Protein AF-U6M3H8-F1 (afdb_monomer_lite)

pLDDT: mean 72.61, std 15.13, range [35.38, 94.94]

Sequence (201 aa):
MARLPIRVLSVLNGPISIKNISEQAGVYVHLNKRMHAIKEQLFGYAKGKTGEISWLKPLKGKELLNYYWPSKYDLPDFQMEQYLQMQALRYAPKKTHPSLTSLAGLIHLLIKKKKIIQTLMQQLDKPLIHENPTLQDLLALYRSLFSDDPLKKIYPEEKSWRWTDNMKPETLLSLLELSAKRRGKVDEEFNSILQQANNCS

Radius of gyration: 35.29 Å; chains: 1; bounding box: 63×65×92 Å

Organism: Eimeria maxima (NCBI:txid5804)

Secondary structure (DSSP, 8-state):
-PPPP-------SS---HHHHHHHTTHHHHHHHHHHHHHHHHHS--TT-TTHHHHSS---HHHHHHHHS--TT------HHHHHHHHHHHHS-PPPPHHHHHHHHHHHHHHHTHHHHHHHHHHS-HHHHHH-HHHHHHHHHHHHH-TT-GGGGGS-------TTTTS-HHHHHHHHHHHHT-SS---HHHHHHHHHHHTT-

Foldseek 3Di:
DDDDDDDDDDDDDDDDDPVNVCVVVCVVVVVVVVVVVVCCVVPNDDPDDPCVVVVPDPPCPVVVCCVVPPDPPDDPPPPVVVVVVVVCVVVPDDDDDVVVVVVVVVLVVCVVCVVVLVVVVVPDDPVVCVVDVVSVVVVVSNCVVCVPDCVVVPDDDPPPPPLCVQDDPVLVVVLVVVVVPDPDDDDPVNVVSVVVSVVVD

Structure (mmCIF, N/CA/C/O backbone):
data_AF-U6M3H8-F1
#
_entry.id   AF-U6M3H8-F1
#
loop_
_atom_site.group_PDB
_atom_site.id
_atom_site.type_symbol
_atom_site.label_atom_id
_atom_site.label_alt_id
_atom_site.label_comp_id
_atom_site.label_asym_id
_atom_site.label_entity_id
_atom_site.label_seq_id
_atom_site.pdbx_PDB_ins_code
_atom_site.Cartn_x
_atom_site.Cartn_y
_atom_site.Cartn_z
_atom_site.occupancy
_atom_site.B_iso_or_equiv
_atom_site.auth_seq_id
_atom_site.auth_comp_id
_atom_site.auth_asym_id
_atom_site.auth_atom_id
_atom_site.pdbx_PDB_model_num
ATOM 1 N N . MET A 1 1 ? 5.825 -31.847 -43.234 1.00 38.09 1 MET A N 1
ATOM 2 C CA . MET A 1 1 ? 6.916 -31.045 -43.833 1.00 38.09 1 MET A CA 1
ATOM 3 C C . MET A 1 1 ? 6.292 -29.913 -44.635 1.00 38.09 1 MET A C 1
ATOM 5 O O . MET A 1 1 ? 5.724 -30.171 -45.687 1.00 38.09 1 MET A O 1
ATOM 9 N N . ALA A 1 2 ? 6.291 -28.692 -44.098 1.00 35.38 2 ALA A N 1
ATOM 10 C CA . ALA A 1 2 ? 5.680 -27.537 -44.754 1.00 35.38 2 ALA A CA 1
ATOM 11 C C . ALA A 1 2 ? 6.633 -26.978 -45.824 1.00 35.38 2 ALA A C 1
ATOM 13 O O . ALA A 1 2 ? 7.773 -26.635 -45.517 1.00 35.38 2 ALA A O 1
ATOM 14 N N . ARG A 1 3 ? 6.180 -26.928 -47.081 1.00 38.22 3 ARG A N 1
ATOM 15 C CA . ARG A 1 3 ? 6.915 -26.310 -48.193 1.00 38.22 3 ARG A CA 1
ATOM 16 C C . ARG A 1 3 ? 6.776 -24.790 -48.082 1.00 38.22 3 ARG A C 1
ATOM 18 O O . ARG A 1 3 ? 5.660 -24.278 -48.108 1.00 38.22 3 ARG A O 1
ATOM 25 N N . LEU A 1 4 ? 7.896 -24.085 -47.934 1.00 39.00 4 LEU A N 1
ATOM 26 C CA . LEU A 1 4 ? 7.935 -22.621 -47.976 1.00 39.00 4 LEU A CA 1
ATOM 27 C C . LEU A 1 4 ? 7.629 -22.135 -49.406 1.00 39.00 4 LEU A C 1
ATOM 29 O O . LEU A 1 4 ? 8.143 -22.728 -50.358 1.00 39.00 4 LEU A O 1
ATOM 33 N N . PRO A 1 5 ? 6.821 -21.076 -49.588 1.00 43.88 5 PRO A N 1
ATOM 34 C CA . PRO A 1 5 ? 6.535 -20.547 -50.912 1.00 43.88 5 PRO A CA 1
ATOM 35 C C . PRO A 1 5 ? 7.753 -19.797 -51.463 1.00 43.88 5 PRO A C 1
ATOM 37 O O . PRO A 1 5 ? 8.307 -18.905 -50.817 1.00 43.88 5 PRO A O 1
ATOM 40 N N . ILE A 1 6 ? 8.152 -20.159 -52.681 1.00 42.94 6 ILE A N 1
ATOM 41 C CA . ILE A 1 6 ? 9.180 -19.474 -53.467 1.00 42.94 6 ILE A CA 1
ATOM 42 C C . ILE A 1 6 ? 8.619 -18.096 -53.845 1.00 42.94 6 ILE A C 1
ATOM 44 O O . ILE A 1 6 ? 7.675 -18.003 -54.628 1.00 42.94 6 ILE A O 1
ATOM 48 N N . ARG A 1 7 ? 9.163 -17.019 -53.263 1.00 41.59 7 ARG A N 1
ATOM 49 C CA . ARG A 1 7 ? 8.836 -15.648 -53.683 1.00 41.59 7 ARG A CA 1
ATOM 50 C C . ARG A 1 7 ? 9.527 -15.354 -55.013 1.00 41.59 7 ARG A C 1
ATOM 52 O O . ARG A 1 7 ? 10.746 -15.459 -55.119 1.00 41.59 7 ARG A O 1
ATOM 59 N N . VAL A 1 8 ? 8.725 -14.993 -56.010 1.00 44.31 8 VAL A N 1
ATOM 60 C CA . VAL A 1 8 ? 9.169 -14.604 -57.352 1.00 44.31 8 VAL A CA 1
ATOM 61 C C . VAL A 1 8 ? 9.949 -13.287 -57.275 1.00 44.31 8 VAL A C 1
ATOM 63 O O . VAL A 1 8 ? 9.509 -12.328 -56.642 1.00 44.31 8 VAL A O 1
ATOM 66 N N . LEU A 1 9 ? 11.123 -13.274 -57.907 1.00 43.19 9 LEU A N 1
ATOM 67 C CA . LEU A 1 9 ? 12.061 -12.155 -57.968 1.00 43.19 9 LEU A CA 1
ATOM 68 C C . LEU A 1 9 ? 11.498 -11.042 -58.867 1.00 43.19 9 LEU A C 1
ATOM 70 O O . LEU A 1 9 ? 11.599 -11.120 -60.089 1.00 43.19 9 LEU A O 1
ATOM 74 N N . SER A 1 10 ? 10.908 -9.998 -58.281 1.00 42.44 10 SER A N 1
ATOM 75 C CA . SER A 1 10 ? 10.587 -8.776 -59.024 1.00 42.44 10 SER A CA 1
ATOM 76 C C . SER A 1 10 ? 11.849 -7.928 -59.190 1.00 42.44 10 SER A C 1
ATOM 78 O O . SER A 1 10 ? 12.383 -7.380 -58.223 1.00 42.44 10 SER A O 1
ATOM 80 N N . VAL A 1 11 ? 12.317 -7.858 -60.433 1.00 46.75 11 VAL A N 1
ATOM 81 C CA . VAL A 1 11 ? 13.463 -7.082 -60.907 1.00 46.75 11 VAL A CA 1
ATOM 82 C C . VAL A 1 11 ? 13.084 -5.602 -60.967 1.00 46.75 11 VAL A C 1
ATOM 84 O O . VAL A 1 11 ? 12.238 -5.211 -61.765 1.00 46.75 11 VAL A O 1
ATOM 87 N N . LEU A 1 12 ? 13.732 -4.775 -60.149 1.00 42.34 12 LEU A N 1
ATOM 88 C CA . LEU A 1 12 ? 13.755 -3.321 -60.309 1.00 42.34 12 LEU A CA 1
ATOM 89 C C . LEU A 1 12 ? 15.220 -2.886 -60.470 1.00 42.34 12 LEU A C 1
ATOM 91 O O . LEU A 1 12 ? 15.951 -2.726 -59.500 1.00 42.34 12 LEU A O 1
ATOM 95 N N . ASN A 1 13 ? 15.615 -2.775 -61.741 1.00 47.72 13 ASN A N 1
ATOM 96 C CA . ASN A 1 13 ? 16.695 -1.966 -62.317 1.00 47.72 13 ASN A CA 1
ATOM 97 C C . ASN A 1 13 ? 18.086 -1.993 -61.645 1.00 47.72 13 ASN A C 1
ATOM 99 O O . ASN A 1 13 ? 18.442 -1.108 -60.873 1.00 47.72 13 ASN A O 1
ATOM 103 N N . GLY A 1 14 ? 18.923 -2.947 -62.070 1.00 57.78 14 GLY A N 1
ATOM 104 C CA . GLY A 1 14 ? 20.385 -2.915 -61.917 1.00 57.78 14 GLY A CA 1
ATOM 105 C C . GLY A 1 14 ? 21.025 -4.310 -62.022 1.00 57.78 14 GLY A C 1
ATOM 106 O O . GLY A 1 14 ? 20.352 -5.297 -61.717 1.00 57.78 14 GLY A O 1
ATOM 107 N N . PRO A 1 15 ? 22.298 -4.441 -62.455 1.00 56.03 15 PRO A N 1
ATOM 108 C CA . PRO A 1 15 ? 22.982 -5.731 -62.455 1.00 56.03 15 PRO A CA 1
ATOM 109 C C . PRO A 1 15 ? 23.088 -6.267 -61.024 1.00 56.03 15 PRO A C 1
ATOM 111 O O . PRO A 1 15 ? 23.458 -5.551 -60.091 1.00 56.03 15 PRO A O 1
ATOM 114 N N . ILE A 1 16 ? 22.744 -7.541 -60.854 1.00 55.84 16 ILE A N 1
ATOM 115 C CA . ILE A 1 16 ? 22.709 -8.210 -59.556 1.00 55.84 16 ILE A CA 1
ATOM 116 C C . ILE A 1 16 ? 24.147 -8.327 -59.032 1.00 55.84 16 ILE A C 1
ATOM 118 O O . ILE A 1 16 ? 24.924 -9.172 -59.469 1.00 55.84 16 ILE A O 1
ATOM 122 N N . SER A 1 17 ? 24.511 -7.460 -58.089 1.00 60.09 17 SER A N 1
ATOM 123 C CA . SER A 1 17 ? 25.764 -7.576 -57.346 1.00 60.09 17 SER A CA 1
ATOM 124 C C . SER A 1 17 ? 25.707 -8.804 -56.437 1.00 60.09 17 SER A C 1
ATOM 126 O O . SER A 1 17 ? 24.710 -9.015 -55.743 1.00 60.09 17 SER A O 1
ATOM 128 N N . ILE A 1 18 ? 26.792 -9.585 -56.383 1.00 59.28 18 ILE A N 1
ATOM 129 C CA . ILE A 1 18 ? 26.940 -10.755 -55.492 1.00 59.28 18 ILE A CA 1
ATOM 130 C C . ILE A 1 18 ? 26.610 -10.385 -54.032 1.00 59.28 18 ILE A C 1
ATOM 132 O O . ILE A 1 18 ? 26.034 -11.192 -53.302 1.00 59.28 18 ILE A O 1
ATOM 136 N N . LYS A 1 19 ? 26.876 -9.130 -53.639 1.00 57.81 19 LYS A N 1
ATOM 137 C CA . LYS A 1 19 ? 26.527 -8.578 -52.322 1.00 57.81 19 LYS A CA 1
ATOM 138 C C . LYS A 1 19 ? 25.018 -8.644 -52.042 1.00 57.81 19 LYS A C 1
ATOM 140 O O . LYS A 1 19 ? 24.623 -9.121 -50.984 1.00 57.81 19 LYS A O 1
ATOM 145 N N . ASN A 1 20 ? 24.173 -8.310 -53.016 1.00 60.69 20 ASN A N 1
ATOM 146 C CA . ASN A 1 20 ? 22.717 -8.244 -52.839 1.00 60.69 20 ASN A CA 1
ATOM 147 C C . ASN A 1 20 ? 22.086 -9.643 -52.693 1.00 60.69 20 ASN A C 1
ATOM 149 O O . ASN A 1 20 ? 21.183 -9.836 -51.881 1.00 60.69 20 ASN A O 1
ATOM 153 N N . ILE A 1 21 ? 22.602 -10.641 -53.424 1.00 58.91 21 ILE A N 1
ATOM 154 C CA . ILE A 1 21 ? 22.178 -12.053 -53.300 1.00 58.91 21 ILE A CA 1
ATOM 155 C C . ILE A 1 21 ? 22.522 -12.582 -51.903 1.00 58.91 21 ILE A C 1
ATOM 157 O O . ILE A 1 21 ? 21.749 -13.287 -51.257 1.00 58.91 21 ILE A O 1
ATOM 161 N N . SER A 1 22 ? 23.706 -12.221 -51.422 1.00 54.53 22 SER A N 1
ATOM 162 C CA . SER A 1 22 ? 24.249 -12.712 -50.163 1.00 54.53 22 SER A CA 1
ATOM 163 C C . SER A 1 22 ? 23.672 -12.022 -48.915 1.00 54.53 22 SER A C 1
ATOM 165 O O . SER A 1 22 ? 23.626 -12.631 -47.842 1.00 54.53 22 SER A O 1
ATOM 167 N N . GLU A 1 23 ? 23.175 -10.790 -49.059 1.00 56.06 23 GLU A N 1
ATOM 168 C CA . GLU A 1 23 ? 22.351 -10.095 -48.064 1.00 56.06 23 GLU A CA 1
ATOM 169 C C . GLU A 1 23 ? 20.959 -10.730 -47.960 1.00 56.06 23 GLU A C 1
ATOM 171 O O . GLU A 1 23 ? 20.499 -11.007 -46.852 1.00 56.06 23 GLU A O 1
ATOM 176 N N . GLN A 1 24 ? 20.332 -11.065 -49.095 1.00 58.59 24 GLN A N 1
ATOM 177 C CA . GLN A 1 24 ? 19.056 -11.793 -49.133 1.00 58.59 24 GLN A CA 1
ATOM 178 C C . GLN A 1 24 ? 19.164 -13.220 -48.564 1.00 58.59 24 GLN A C 1
ATOM 180 O O . GLN A 1 24 ? 18.214 -13.711 -47.959 1.00 58.59 24 GLN A O 1
ATOM 185 N N . ALA A 1 25 ? 20.328 -13.867 -48.693 1.00 60.97 25 ALA A N 1
ATOM 186 C CA . ALA A 1 25 ? 20.609 -15.187 -48.122 1.00 60.97 25 ALA A CA 1
ATOM 187 C C . ALA A 1 25 ? 20.963 -15.164 -46.616 1.00 60.97 25 ALA A C 1
ATOM 189 O O . ALA A 1 25 ? 21.223 -16.216 -46.032 1.00 60.97 25 ALA A O 1
ATOM 190 N N . GLY A 1 26 ? 21.036 -13.989 -45.975 1.00 53.31 26 GLY A N 1
ATOM 191 C CA . GLY A 1 26 ? 21.360 -13.840 -44.547 1.00 53.31 26 GLY A CA 1
ATOM 192 C C . GLY A 1 26 ? 22.809 -14.180 -44.158 1.00 53.31 26 GLY A C 1
ATOM 193 O O . GLY A 1 26 ? 23.209 -13.960 -43.013 1.00 53.31 26 GLY A O 1
ATOM 194 N N . VAL A 1 27 ? 23.633 -14.661 -45.095 1.00 58.12 27 VAL A N 1
ATOM 195 C CA . VAL A 1 27 ? 25.017 -15.112 -44.859 1.00 58.12 27 VAL A CA 1
ATOM 196 C C . VAL A 1 27 ? 25.903 -13.964 -44.356 1.00 58.12 27 VAL A C 1
ATOM 198 O O . VAL A 1 27 ? 26.653 -14.138 -43.392 1.00 58.12 27 VAL A O 1
ATOM 201 N N . TYR A 1 28 ? 25.761 -12.760 -44.920 1.00 55.19 28 TYR A N 1
ATOM 202 C CA . TYR A 1 28 ? 26.528 -11.581 -44.491 1.00 55.19 28 TYR A CA 1
ATOM 203 C C . TYR A 1 28 ? 26.131 -11.063 -43.106 1.00 55.19 28 TYR A C 1
ATOM 205 O O . TYR A 1 28 ? 26.984 -10.581 -42.362 1.00 55.19 28 TYR A O 1
ATOM 213 N N . VAL A 1 29 ? 24.869 -11.224 -42.701 1.00 60.59 29 VAL A N 1
ATOM 214 C CA . VAL A 1 29 ? 24.410 -10.838 -41.357 1.00 60.59 29 VAL A CA 1
ATOM 215 C C . VAL A 1 29 ? 25.091 -11.705 -40.295 1.00 60.59 29 VAL A C 1
ATOM 217 O O . VAL A 1 29 ? 25.492 -11.204 -39.244 1.00 60.59 29 VAL A O 1
ATOM 220 N N . HIS A 1 30 ? 25.285 -12.997 -40.573 1.00 65.25 30 HIS A N 1
ATOM 221 C CA . HIS A 1 30 ? 26.001 -13.908 -39.678 1.00 65.25 30 HIS A CA 1
ATOM 222 C C . HIS A 1 30 ? 27.512 -13.651 -39.648 1.00 65.25 30 HIS A C 1
ATOM 224 O O . HIS A 1 30 ? 28.113 -13.723 -38.574 1.00 65.25 30 HIS A O 1
ATOM 230 N N . LEU A 1 31 ? 28.118 -13.305 -40.789 1.00 73.06 31 LEU A N 1
ATOM 231 C CA . LEU A 1 31 ? 29.533 -12.926 -40.862 1.00 73.06 31 LEU A CA 1
ATOM 232 C C . LEU A 1 31 ? 29.810 -11.618 -40.117 1.00 73.06 31 LEU A C 1
ATOM 234 O O . LEU A 1 31 ? 30.733 -11.574 -39.309 1.00 73.06 31 LEU A O 1
ATOM 238 N N . ASN A 1 32 ? 28.970 -10.596 -40.291 1.00 74.25 32 ASN A N 1
ATOM 239 C CA . ASN A 1 32 ? 29.099 -9.329 -39.571 1.00 74.25 32 ASN A CA 1
ATOM 240 C C . ASN A 1 32 ? 28.926 -9.520 -38.060 1.00 74.25 32 ASN A C 1
ATOM 242 O O . ASN A 1 32 ? 29.721 -8.997 -37.284 1.00 74.25 32 ASN A O 1
ATOM 246 N N . LYS A 1 33 ? 27.951 -10.331 -37.625 1.00 80.19 33 LYS A N 1
ATOM 247 C CA . LYS A 1 33 ? 27.772 -10.681 -36.204 1.00 80.19 33 LYS A CA 1
ATOM 248 C C . LYS A 1 33 ? 28.989 -11.405 -35.627 1.00 80.19 33 LYS A C 1
ATOM 250 O O . LYS A 1 33 ? 29.427 -11.068 -34.531 1.00 80.19 33 L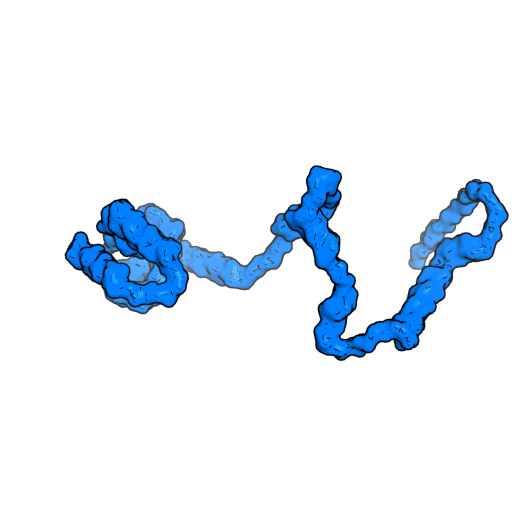YS A O 1
ATOM 255 N N . ARG A 1 34 ? 29.561 -12.370 -36.358 1.00 78.19 34 ARG A N 1
ATOM 256 C CA . ARG A 1 34 ? 30.790 -13.073 -35.946 1.00 78.19 34 ARG A CA 1
ATOM 257 C C . ARG A 1 34 ? 31.992 -12.139 -35.900 1.00 78.19 34 ARG A C 1
ATOM 259 O O . ARG A 1 34 ? 32.736 -12.174 -34.929 1.00 78.19 34 ARG A O 1
ATOM 266 N N . MET A 1 35 ? 32.154 -11.283 -36.905 1.00 83.00 35 MET A N 1
ATOM 267 C CA . MET A 1 35 ? 33.214 -10.280 -36.936 1.00 83.00 35 MET A CA 1
ATOM 268 C C . MET A 1 35 ? 33.099 -9.336 -35.736 1.00 83.00 35 MET A C 1
ATOM 270 O O . MET A 1 35 ? 34.100 -9.101 -35.073 1.00 83.00 35 MET A O 1
ATOM 274 N N . HIS A 1 36 ? 31.896 -8.854 -35.411 1.00 80.50 36 HIS A N 1
ATOM 275 C CA . HIS A 1 36 ? 31.651 -8.036 -34.220 1.00 80.50 36 HIS A CA 1
ATOM 276 C C . HIS A 1 36 ? 31.968 -8.780 -32.923 1.00 80.50 36 HIS A C 1
ATOM 278 O O . HIS A 1 36 ? 32.665 -8.228 -32.080 1.00 80.50 36 HIS A O 1
ATOM 284 N N . ALA A 1 37 ? 31.544 -10.038 -32.788 1.00 80.75 37 ALA A N 1
ATOM 285 C CA . ALA A 1 37 ? 31.856 -10.852 -31.615 1.00 80.75 37 ALA A CA 1
ATOM 286 C C . ALA A 1 37 ? 33.371 -11.059 -31.435 1.00 80.75 37 ALA A C 1
ATOM 288 O O . ALA A 1 37 ? 33.875 -10.929 -30.325 1.00 80.75 37 ALA A O 1
ATOM 289 N N . ILE A 1 38 ? 34.109 -11.313 -32.520 1.00 83.06 38 ILE A N 1
ATOM 290 C CA . ILE A 1 38 ? 35.576 -11.435 -32.496 1.00 83.06 38 ILE A CA 1
ATOM 291 C C . ILE A 1 38 ? 36.224 -10.087 -32.158 1.00 83.06 38 ILE A C 1
ATOM 293 O O . ILE A 1 38 ? 37.153 -10.031 -31.357 1.00 83.06 38 ILE A O 1
ATOM 297 N N . LYS A 1 39 ? 35.716 -8.982 -32.714 1.00 82.00 39 LYS A N 1
ATOM 298 C CA . LYS A 1 39 ? 36.191 -7.628 -32.392 1.00 82.00 39 LYS A CA 1
ATOM 299 C C . LYS A 1 39 ? 35.979 -7.297 -30.916 1.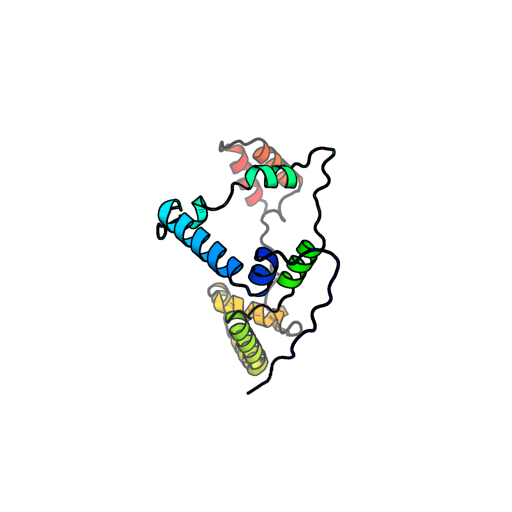00 82.00 39 LYS A C 1
ATOM 301 O O . LYS A 1 39 ? 36.865 -6.724 -30.299 1.00 82.00 39 LYS A O 1
ATOM 306 N N . GLU A 1 40 ? 34.844 -7.691 -30.345 1.00 81.25 40 GLU A N 1
ATOM 307 C CA . GLU A 1 40 ? 34.573 -7.572 -28.910 1.00 81.25 40 GLU A CA 1
ATOM 308 C C . GLU A 1 40 ? 35.439 -8.509 -28.061 1.00 81.25 40 GLU A C 1
ATOM 310 O O . GLU A 1 40 ? 35.760 -8.173 -26.930 1.00 81.25 40 GLU A O 1
ATOM 315 N N . GLN A 1 41 ? 35.826 -9.679 -28.564 1.00 81.06 41 GLN A N 1
ATOM 316 C CA . GLN A 1 41 ? 36.744 -10.569 -27.848 1.00 81.06 41 GLN A CA 1
ATOM 317 C C . GLN A 1 41 ? 38.180 -10.035 -27.843 1.00 81.06 41 GLN A C 1
ATOM 319 O O . GLN A 1 41 ? 38.870 -10.170 -26.839 1.00 81.06 41 GLN A O 1
ATOM 324 N N . LEU A 1 42 ? 38.622 -9.426 -28.947 1.00 84.44 42 LEU A N 1
ATOM 325 C CA . LEU A 1 42 ? 39.978 -8.888 -29.097 1.00 84.44 42 LEU A CA 1
ATOM 326 C C . LEU A 1 42 ? 40.145 -7.498 -28.470 1.00 84.44 42 LEU A C 1
ATOM 328 O O . LEU A 1 42 ? 41.176 -7.221 -27.867 1.00 84.44 42 LEU A O 1
ATOM 332 N N . PHE A 1 43 ? 39.149 -6.624 -28.632 1.00 83.94 43 PHE A N 1
ATOM 333 C CA . PHE A 1 43 ? 39.222 -5.203 -28.268 1.00 83.94 43 PHE A CA 1
ATOM 334 C C . PHE A 1 43 ? 38.092 -4.744 -27.339 1.00 83.94 43 PHE A C 1
ATOM 336 O O . PHE A 1 43 ? 38.005 -3.559 -27.018 1.00 83.94 43 PHE A O 1
ATOM 343 N N . GLY A 1 44 ? 37.181 -5.638 -26.953 1.00 75.31 44 GLY A N 1
ATOM 344 C CA . GLY A 1 44 ? 36.091 -5.293 -26.051 1.00 75.31 44 GLY A CA 1
ATOM 345 C C . GLY A 1 44 ? 36.552 -5.153 -24.606 1.00 75.31 44 GLY A C 1
ATOM 346 O O . GLY A 1 44 ? 37.680 -5.450 -24.222 1.00 75.31 44 GLY A O 1
ATOM 347 N N . TYR A 1 45 ? 35.632 -4.670 -23.788 1.00 75.44 45 TYR A N 1
ATOM 348 C CA . TYR A 1 45 ? 35.819 -4.516 -22.355 1.00 75.44 45 TYR A CA 1
ATOM 349 C C . TYR A 1 45 ? 35.933 -5.879 -21.654 1.00 75.44 45 TYR A C 1
ATOM 351 O O . TYR A 1 45 ? 35.402 -6.890 -22.115 1.00 75.44 45 TYR A O 1
ATOM 359 N N . ALA A 1 46 ? 36.624 -5.906 -20.512 1.00 73.88 46 ALA A N 1
ATOM 360 C CA . ALA A 1 46 ? 36.770 -7.120 -19.715 1.00 73.88 46 ALA A CA 1
ATOM 361 C C . ALA A 1 46 ? 35.407 -7.566 -19.158 1.00 73.88 46 ALA A C 1
ATOM 363 O O . ALA A 1 46 ? 34.855 -6.879 -18.299 1.00 73.88 46 ALA A O 1
ATOM 364 N N . LYS A 1 47 ? 34.911 -8.715 -19.638 1.00 73.06 47 LYS A N 1
ATOM 365 C CA . LYS A 1 47 ? 33.618 -9.304 -19.258 1.00 73.06 47 LYS A CA 1
ATOM 366 C C . LYS A 1 47 ? 33.706 -10.068 -17.931 1.00 73.06 47 LYS A C 1
ATOM 368 O O . LYS A 1 47 ? 34.666 -10.801 -17.701 1.00 73.06 47 LYS A O 1
ATOM 373 N N . GLY A 1 48 ? 32.686 -9.942 -17.083 1.00 75.81 48 GLY A N 1
ATOM 374 C CA . GLY A 1 48 ? 32.521 -10.698 -15.835 1.00 75.81 48 GLY A CA 1
ATOM 375 C C . GLY A 1 48 ? 33.007 -9.991 -14.567 1.00 75.81 48 GLY A C 1
ATOM 376 O O . GLY A 1 48 ? 33.156 -10.643 -13.534 1.00 75.81 48 GLY A O 1
ATOM 377 N N . LYS A 1 49 ? 33.260 -8.677 -14.611 1.00 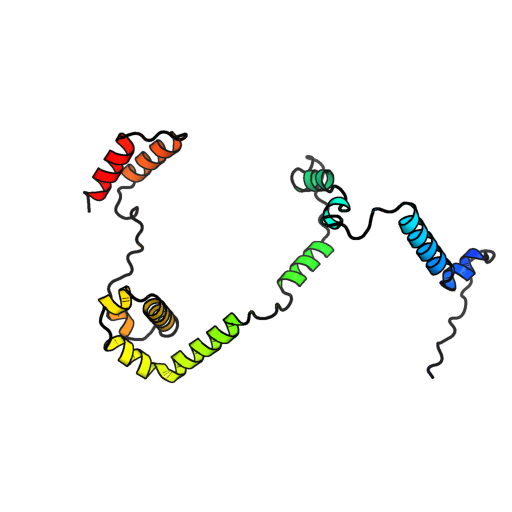76.12 49 LYS A N 1
ATOM 378 C CA . LYS A 1 49 ? 33.664 -7.906 -13.423 1.00 76.12 49 LYS A CA 1
ATOM 379 C C . LYS A 1 49 ? 32.451 -7.269 -12.743 1.00 76.12 49 LYS A C 1
ATOM 381 O O . LYS A 1 49 ? 31.491 -6.847 -13.386 1.00 76.12 49 LYS A O 1
ATOM 386 N N . THR A 1 50 ? 32.484 -7.170 -11.416 1.00 69.75 50 THR A N 1
ATOM 387 C CA . THR A 1 50 ? 31.413 -6.510 -10.660 1.00 69.75 50 THR A CA 1
ATOM 388 C C . THR A 1 50 ? 31.331 -5.027 -11.036 1.00 69.75 50 THR A C 1
ATOM 390 O O . THR A 1 50 ? 32.335 -4.324 -11.113 1.00 69.75 50 THR A O 1
ATOM 393 N N . GLY A 1 51 ? 30.119 -4.543 -11.320 1.00 71.12 51 GLY A N 1
ATOM 394 C CA . GLY A 1 51 ? 29.873 -3.144 -11.690 1.00 71.12 51 GLY A CA 1
ATOM 395 C C . GLY A 1 51 ? 30.131 -2.788 -13.158 1.00 71.12 51 GLY A C 1
ATOM 396 O O . GLY A 1 51 ? 29.801 -1.677 -13.559 1.00 71.12 51 GLY A O 1
ATOM 397 N N . GLU A 1 52 ? 30.637 -3.709 -13.979 1.00 76.19 52 GLU A N 1
ATOM 398 C CA . GLU A 1 52 ? 30.927 -3.515 -15.410 1.00 76.19 52 GLU A CA 1
ATOM 399 C C . GLU A 1 52 ? 29.749 -2.904 -16.190 1.00 76.19 52 GLU A C 1
ATOM 401 O O . GLU A 1 52 ? 29.919 -1.945 -16.936 1.00 76.19 52 GLU A O 1
ATOM 406 N N . ILE A 1 53 ? 28.526 -3.370 -15.920 1.00 72.69 53 ILE A N 1
ATOM 407 C CA . ILE A 1 53 ? 27.289 -2.855 -16.532 1.00 72.69 53 ILE A CA 1
ATOM 408 C C . ILE A 1 53 ? 27.117 -1.346 -16.291 1.00 72.69 53 ILE A C 1
ATOM 410 O O . ILE A 1 53 ? 26.565 -0.648 -17.136 1.00 72.69 53 ILE A O 1
ATOM 414 N N . SER A 1 54 ? 27.576 -0.822 -15.153 1.00 75.50 54 SER A N 1
ATOM 415 C CA . SER A 1 54 ? 27.505 0.610 -14.846 1.00 75.50 54 SER A CA 1
ATOM 416 C C . SER A 1 54 ? 28.570 1.418 -15.585 1.00 75.50 54 SER A C 1
ATOM 418 O O . SER A 1 54 ? 28.286 2.546 -15.974 1.00 75.50 54 SER A O 1
ATOM 420 N N . TRP A 1 55 ? 29.748 0.839 -15.830 1.00 72.81 55 TRP A N 1
ATOM 421 C CA . TRP A 1 55 ? 30.840 1.471 -16.584 1.00 72.81 55 TRP A CA 1
ATOM 422 C C . TRP A 1 55 ? 30.590 1.491 -18.095 1.00 72.81 55 TRP A C 1
ATOM 424 O O . TRP A 1 55 ? 31.081 2.376 -18.788 1.00 72.81 55 TRP A O 1
ATOM 434 N N . LEU A 1 56 ? 29.805 0.538 -18.603 1.00 78.00 56 LEU A N 1
ATOM 435 C CA . LEU A 1 56 ? 29.430 0.449 -20.018 1.00 78.00 56 LEU A CA 1
ATOM 436 C C . LEU A 1 56 ? 28.256 1.342 -20.409 1.00 78.00 56 LEU A C 1
ATOM 438 O O . LEU A 1 56 ? 27.980 1.508 -21.598 1.00 78.00 56 LEU A O 1
ATOM 442 N N . LYS A 1 57 ? 27.534 1.900 -19.433 1.00 79.56 57 LYS A N 1
ATOM 443 C CA . LYS A 1 57 ? 26.441 2.827 -19.728 1.00 79.56 57 LYS A CA 1
ATOM 444 C C . LYS A 1 57 ? 27.026 4.081 -20.383 1.00 79.56 57 LYS A C 1
ATOM 446 O O . LYS A 1 57 ? 27.897 4.712 -19.784 1.00 79.56 57 LYS A O 1
ATOM 451 N N . PRO A 1 58 ? 26.539 4.486 -21.569 1.00 81.56 58 PRO A N 1
ATOM 452 C CA . PRO A 1 58 ? 26.962 5.746 -22.156 1.00 81.56 58 PRO A CA 1
ATOM 453 C C . PRO A 1 58 ? 26.581 6.894 -21.218 1.00 81.56 58 PRO A C 1
ATOM 455 O O . PRO A 1 58 ? 25.532 6.864 -20.565 1.00 81.56 58 PRO A O 1
ATOM 458 N N . LEU A 1 59 ? 27.440 7.909 -21.144 1.00 81.94 59 LEU A N 1
ATOM 459 C CA . LEU A 1 59 ? 27.188 9.100 -20.341 1.00 81.94 59 LEU A CA 1
ATOM 460 C C . LEU A 1 59 ? 26.007 9.876 -20.932 1.00 81.94 59 LEU A C 1
ATOM 462 O O . LEU A 1 59 ? 26.162 10.623 -21.892 1.00 81.94 59 LEU A O 1
ATOM 466 N N . LYS A 1 60 ? 24.832 9.743 -20.314 1.00 78.94 60 LYS A N 1
ATOM 467 C CA . LYS A 1 60 ? 23.612 10.468 -20.710 1.00 78.94 60 LYS A CA 1
ATOM 468 C C . LYS A 1 60 ? 23.507 11.872 -20.114 1.00 78.94 60 LYS A C 1
ATOM 470 O O . LYS A 1 60 ? 22.484 12.523 -20.261 1.00 78.94 60 LYS A O 1
ATOM 475 N N . GLY A 1 61 ? 24.536 12.350 -19.410 1.00 76.81 61 GLY A N 1
ATOM 476 C CA . GLY A 1 61 ? 24.477 13.612 -18.663 1.00 76.81 61 GLY A CA 1
ATOM 477 C C . GLY A 1 61 ? 24.155 14.829 -19.535 1.00 76.81 61 GLY A C 1
ATOM 478 O O . GLY A 1 61 ? 23.343 15.654 -19.137 1.00 76.81 61 GLY A O 1
ATOM 479 N N . LYS A 1 62 ? 24.729 14.910 -20.744 1.00 73.81 62 LYS A N 1
ATOM 480 C CA . LYS A 1 62 ? 24.441 16.000 -21.695 1.00 73.81 62 LYS A CA 1
ATOM 481 C C . LYS A 1 62 ? 23.012 15.935 -22.244 1.00 73.81 62 LYS A C 1
ATOM 483 O O . LYS A 1 62 ? 22.347 16.956 -22.322 1.00 73.81 62 LYS A O 1
ATOM 488 N N . GLU A 1 63 ? 22.530 14.736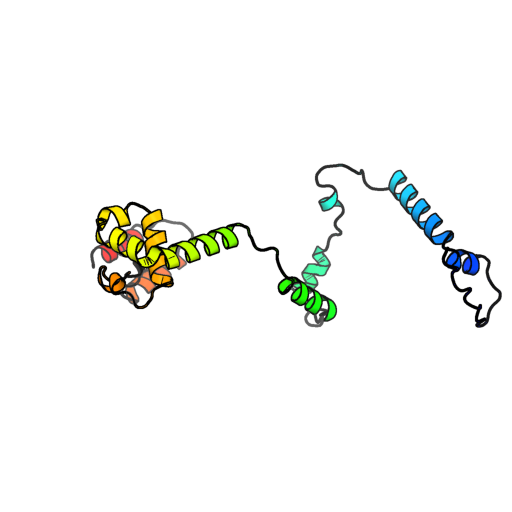 -22.561 1.00 71.44 63 GLU A N 1
ATOM 489 C CA . GLU A 1 63 ? 21.154 14.512 -23.030 1.00 71.44 63 GLU A CA 1
ATOM 490 C C . GLU A 1 63 ? 20.130 14.831 -21.929 1.00 71.44 63 GLU A C 1
ATOM 492 O O . GLU A 1 63 ? 19.117 15.480 -22.174 1.00 71.44 63 GLU A O 1
ATOM 497 N N . LEU A 1 64 ? 20.422 14.429 -20.687 1.00 69.12 64 LEU A N 1
ATOM 498 C CA . LEU A 1 64 ? 19.594 14.718 -19.517 1.00 69.12 64 LEU A CA 1
ATOM 499 C C . LEU A 1 64 ? 19.591 16.208 -19.166 1.00 69.12 64 LEU A C 1
ATOM 501 O O . LEU A 1 64 ? 18.559 16.724 -18.751 1.00 69.12 64 LEU A O 1
ATOM 505 N N . LEU A 1 65 ? 20.715 16.908 -19.342 1.00 73.56 65 LEU A N 1
ATOM 506 C CA . LEU A 1 65 ? 20.788 18.350 -19.118 1.00 73.56 65 LEU A CA 1
ATOM 507 C C . LEU A 1 65 ? 19.828 19.098 -20.048 1.00 73.56 65 LEU A C 1
ATOM 509 O O . LEU A 1 65 ? 19.103 19.958 -19.570 1.00 73.56 65 LEU A O 1
ATOM 513 N N . ASN A 1 66 ? 19.738 18.699 -21.317 1.00 68.06 66 ASN A N 1
ATOM 514 C CA . ASN A 1 66 ? 18.779 19.277 -22.264 1.00 68.06 66 ASN A CA 1
ATOM 515 C C . ASN A 1 66 ? 17.322 18.916 -21.926 1.00 68.06 66 ASN A C 1
ATOM 517 O O . ASN A 1 66 ? 16.413 19.680 -22.230 1.00 68.06 66 ASN A O 1
ATOM 521 N N . TYR A 1 67 ? 17.089 17.771 -21.278 1.00 68.56 67 TYR A N 1
ATOM 522 C CA . TYR A 1 67 ? 15.757 17.366 -20.824 1.00 68.56 67 TYR A CA 1
ATOM 523 C C . TYR A 1 67 ? 15.265 18.187 -19.618 1.00 68.56 67 TYR A C 1
ATOM 525 O O . TYR A 1 67 ? 14.096 18.562 -19.563 1.00 68.56 67 TYR A O 1
ATOM 533 N N . TYR A 1 68 ? 16.142 18.469 -18.646 1.00 70.81 68 TYR A N 1
ATOM 534 C CA . TYR A 1 68 ? 15.795 19.235 -17.438 1.00 70.81 68 TYR A CA 1
ATOM 535 C C . TYR A 1 68 ? 15.944 20.755 -17.610 1.00 70.81 68 TYR A C 1
ATOM 537 O O . TYR A 1 68 ? 15.183 21.513 -17.012 1.00 70.81 68 TYR A O 1
ATOM 545 N N . TRP A 1 69 ? 16.898 21.195 -18.431 1.00 70.94 69 TRP A N 1
ATOM 546 C CA . TRP A 1 69 ? 17.170 22.593 -18.773 1.00 70.94 69 TRP A CA 1
ATOM 547 C C . TRP A 1 69 ? 17.241 22.757 -20.294 1.00 70.94 69 TRP A C 1
ATOM 549 O O . TRP A 1 69 ? 18.326 22.976 -20.842 1.00 70.94 69 TRP A O 1
ATOM 559 N N . PRO A 1 70 ? 16.099 22.644 -20.994 1.00 70.50 70 PRO A N 1
ATOM 560 C CA . PRO A 1 70 ? 16.061 22.932 -22.416 1.00 70.50 70 PRO A CA 1
ATOM 561 C C . PRO A 1 70 ? 16.523 24.370 -22.660 1.00 70.50 70 PRO A C 1
ATOM 563 O O . PRO A 1 70 ? 16.208 25.289 -21.893 1.00 70.50 70 PRO A O 1
ATOM 566 N N . SER A 1 71 ? 17.288 24.578 -23.731 1.00 74.06 71 SER A N 1
ATOM 567 C CA . SER A 1 71 ? 17.558 25.933 -24.196 1.00 74.06 71 SER A CA 1
ATOM 568 C C . SER A 1 71 ? 16.224 26.624 -24.513 1.00 74.06 71 SER A C 1
ATOM 570 O O . SER A 1 71 ? 15.230 25.964 -24.805 1.00 74.06 71 SER A O 1
ATOM 572 N N . LYS A 1 72 ? 16.173 27.963 -24.489 1.00 69.56 72 LYS A N 1
ATOM 573 C CA . LYS A 1 72 ? 14.943 28.731 -24.792 1.00 69.56 72 LYS A CA 1
ATOM 574 C C . LYS A 1 72 ? 14.277 28.324 -26.125 1.00 69.56 72 LYS A C 1
ATOM 576 O O . LYS A 1 72 ? 13.099 28.605 -26.323 1.00 69.56 72 LYS A O 1
ATOM 581 N N . TYR A 1 73 ? 15.039 27.699 -27.021 1.00 69.06 73 TYR A N 1
ATOM 582 C CA . TYR A 1 73 ? 14.622 27.289 -28.357 1.00 69.06 73 TYR A CA 1
ATOM 583 C C . TYR A 1 73 ? 14.542 25.766 -28.545 1.00 69.06 73 TYR A C 1
ATOM 585 O O . TYR A 1 73 ? 14.037 25.333 -29.576 1.00 69.06 73 TYR A O 1
ATOM 593 N N . ASP A 1 74 ? 14.988 24.961 -27.574 1.00 63.75 74 ASP A N 1
ATOM 594 C CA . ASP A 1 74 ? 14.801 23.510 -27.602 1.00 63.75 74 ASP A CA 1
ATOM 595 C C . ASP A 1 74 ? 13.448 23.167 -26.993 1.00 63.75 74 ASP A C 1
ATOM 597 O O . ASP A 1 74 ? 13.246 23.208 -25.779 1.00 63.75 74 ASP A O 1
ATOM 601 N N . LEU A 1 75 ? 12.502 22.795 -27.847 1.00 63.75 75 LEU A N 1
ATOM 602 C CA . LEU A 1 75 ? 11.351 22.041 -27.382 1.00 63.75 75 LEU A CA 1
ATOM 603 C C . LEU A 1 75 ? 11.829 20.611 -27.112 1.00 63.75 75 LEU A C 1
ATOM 605 O O . LEU A 1 75 ? 12.461 20.020 -27.987 1.00 63.75 75 LEU A O 1
ATOM 609 N N . PRO A 1 76 ? 11.566 20.037 -25.927 1.00 62.59 76 PRO A N 1
ATOM 610 C CA . PRO A 1 76 ? 11.881 18.639 -25.698 1.00 62.59 76 PRO A CA 1
ATOM 611 C C . PRO A 1 76 ? 11.141 17.794 -26.738 1.00 62.59 76 PRO A C 1
ATOM 613 O O . PRO A 1 76 ? 9.919 17.905 -26.868 1.00 62.59 76 PRO A O 1
ATOM 616 N N . ASP A 1 77 ? 11.881 16.952 -27.462 1.00 65.62 77 ASP A N 1
ATOM 617 C CA . ASP A 1 77 ? 11.318 16.003 -28.420 1.00 65.62 77 ASP A CA 1
ATOM 618 C C . ASP A 1 77 ? 10.436 14.998 -27.674 1.00 65.62 77 ASP A C 1
ATOM 620 O O . ASP A 1 77 ? 10.880 13.967 -27.159 1.00 65.62 77 ASP A O 1
ATOM 624 N N . PHE A 1 78 ? 9.150 15.320 -27.574 1.00 65.12 78 PHE A N 1
ATOM 625 C CA . PHE A 1 78 ? 8.176 14.458 -26.938 1.00 65.12 78 PHE A CA 1
ATOM 626 C C . PHE A 1 78 ? 7.784 13.343 -27.903 1.00 65.12 78 PHE A C 1
ATOM 628 O O . PHE A 1 78 ? 6.902 13.488 -28.751 1.00 65.12 78 PHE A O 1
ATOM 635 N N . GLN A 1 79 ? 8.446 12.197 -27.768 1.00 77.12 79 GLN A N 1
ATOM 636 C CA . GLN A 1 79 ? 8.074 11.005 -28.515 1.00 77.12 79 GLN A CA 1
ATOM 637 C C . GLN A 1 79 ? 6.782 10.421 -27.939 1.00 77.12 79 GLN A C 1
ATOM 639 O O . GLN A 1 79 ? 6.785 9.719 -26.924 1.00 77.12 79 GLN A O 1
ATOM 644 N N . MET A 1 80 ? 5.665 10.706 -28.612 1.00 77.81 80 MET A N 1
ATOM 645 C CA . MET A 1 80 ? 4.333 10.264 -28.193 1.00 77.81 80 MET A CA 1
ATOM 646 C C . MET A 1 80 ? 4.253 8.741 -28.016 1.00 77.81 80 MET A C 1
ATOM 648 O O . MET A 1 80 ? 3.620 8.250 -27.084 1.00 77.81 80 MET A O 1
ATOM 652 N N . GLU A 1 81 ? 4.956 7.988 -28.860 1.00 79.19 81 GLU A N 1
ATOM 653 C CA . GLU A 1 81 ? 5.046 6.529 -28.768 1.00 79.19 81 GLU A CA 1
ATOM 654 C C . GLU A 1 81 ? 5.649 6.066 -27.434 1.00 79.19 81 GLU A C 1
ATOM 656 O O . GLU A 1 81 ? 5.097 5.182 -26.778 1.00 79.19 81 GLU A O 1
ATOM 661 N N . GLN A 1 82 ? 6.735 6.704 -26.982 1.00 77.56 82 GLN A N 1
ATOM 662 C CA . GLN A 1 82 ? 7.373 6.379 -25.703 1.00 77.56 82 GLN A CA 1
ATOM 663 C C . GLN A 1 82 ? 6.462 6.722 -24.522 1.00 77.56 82 GLN A C 1
ATOM 665 O O . GLN A 1 82 ? 6.350 5.947 -23.570 1.00 77.56 82 GLN A O 1
ATOM 670 N N . TYR A 1 83 ? 5.773 7.864 -24.587 1.00 84.31 83 TYR A N 1
ATOM 671 C CA . TYR A 1 83 ? 4.799 8.244 -23.569 1.00 84.31 83 TYR A CA 1
ATOM 672 C C . TYR A 1 83 ? 3.671 7.215 -23.467 1.00 84.31 83 TYR A C 1
ATOM 674 O O . TYR A 1 83 ? 3.381 6.728 -22.372 1.00 84.31 83 TYR A O 1
ATOM 682 N N . LEU A 1 84 ? 3.078 6.831 -24.599 1.00 89.69 84 LEU A N 1
ATOM 683 C CA . LEU A 1 84 ? 2.017 5.828 -24.649 1.00 89.69 84 LEU A CA 1
ATOM 684 C C . LEU A 1 84 ? 2.501 4.465 -24.149 1.00 89.69 84 LEU A C 1
ATOM 686 O O . LEU A 1 84 ? 1.780 3.807 -23.401 1.00 89.69 84 LEU A O 1
ATOM 690 N N . GLN A 1 85 ? 3.731 4.066 -24.474 1.00 84.94 85 GLN A N 1
ATOM 691 C CA . GLN A 1 85 ? 4.326 2.834 -23.958 1.00 84.94 85 GLN A CA 1
ATOM 692 C C . GLN A 1 85 ? 4.500 2.882 -22.435 1.00 84.94 85 GLN A C 1
ATOM 694 O O . GLN A 1 85 ? 4.165 1.919 -21.744 1.00 84.94 85 GLN A O 1
ATOM 699 N N . MET A 1 86 ? 4.966 4.005 -21.882 1.00 81.56 86 MET A N 1
ATOM 700 C CA . MET A 1 86 ? 5.056 4.179 -20.431 1.00 81.56 86 MET A CA 1
ATOM 701 C C . MET A 1 86 ? 3.683 4.148 -19.758 1.00 81.56 86 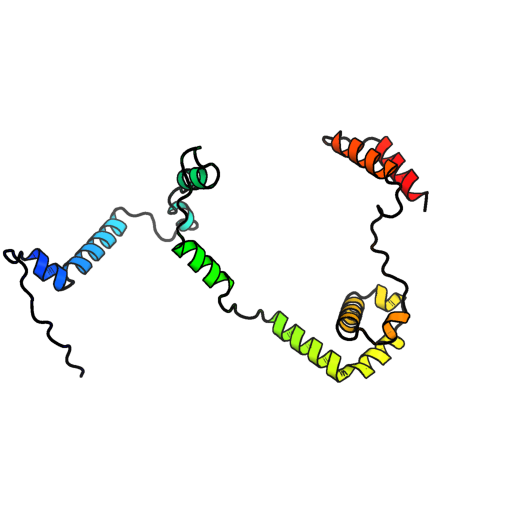MET A C 1
ATOM 703 O O . MET A 1 86 ? 3.551 3.556 -18.686 1.00 81.56 86 MET A O 1
ATOM 707 N N . GLN A 1 87 ? 2.656 4.743 -20.371 1.00 90.31 87 GLN A N 1
ATOM 708 C CA . GLN A 1 87 ? 1.285 4.645 -19.864 1.00 90.31 87 GLN A CA 1
ATOM 709 C C . GLN A 1 87 ? 0.791 3.197 -19.907 1.00 90.31 87 GLN A C 1
ATOM 711 O O . GLN A 1 87 ? 0.314 2.685 -18.896 1.00 90.31 87 GLN A O 1
ATOM 716 N N . ALA A 1 88 ? 0.993 2.493 -21.020 1.00 90.50 88 ALA A N 1
ATOM 717 C CA . ALA A 1 88 ? 0.624 1.088 -21.153 1.00 90.50 88 ALA A CA 1
ATOM 718 C C . ALA A 1 88 ? 1.304 0.213 -20.087 1.00 90.50 88 ALA A C 1
ATOM 720 O O . ALA A 1 88 ? 0.647 -0.619 -19.470 1.00 90.50 88 ALA A O 1
ATOM 721 N N . LEU A 1 89 ? 2.587 0.445 -19.789 1.00 87.81 89 LEU A N 1
ATOM 722 C CA . LEU A 1 89 ? 3.308 -0.263 -18.724 1.00 87.81 89 LEU A CA 1
ATOM 723 C C . LEU A 1 89 ? 2.771 0.042 -17.317 1.00 87.81 89 LEU A C 1
ATOM 725 O O . LEU A 1 89 ? 2.825 -0.823 -16.443 1.00 87.81 89 LEU A O 1
ATOM 729 N N . ARG A 1 90 ? 2.242 1.248 -17.072 1.00 86.44 90 ARG A N 1
ATOM 730 C CA . ARG A 1 90 ? 1.611 1.592 -15.785 1.00 86.44 90 ARG A CA 1
ATOM 731 C C . ARG A 1 90 ? 0.299 0.845 -15.576 1.00 86.44 90 ARG A C 1
ATOM 733 O O . ARG A 1 90 ? 0.056 0.394 -14.457 1.00 86.44 90 ARG A O 1
ATOM 740 N N . TYR A 1 91 ? -0.499 0.721 -16.636 1.00 89.50 91 TYR A N 1
ATOM 741 C CA . TYR A 1 91 ? -1.789 0.024 -16.630 1.00 89.50 91 TYR A CA 1
ATOM 742 C C . TYR A 1 91 ? -1.680 -1.479 -16.898 1.00 89.50 91 TYR A C 1
ATOM 744 O O . TYR A 1 91 ? -2.668 -2.197 -16.756 1.00 89.50 91 TYR A O 1
ATOM 752 N N . ALA A 1 92 ? -0.494 -1.971 -17.260 1.00 90.75 92 ALA A N 1
ATOM 753 C CA . ALA A 1 92 ? -0.260 -3.391 -17.439 1.00 90.75 92 ALA A CA 1
ATOM 754 C C . ALA A 1 92 ? -0.612 -4.154 -16.148 1.00 90.75 92 ALA A C 1
ATOM 756 O O . ALA A 1 92 ? -0.306 -3.679 -15.047 1.00 90.75 92 ALA A O 1
ATOM 757 N N . PRO A 1 93 ? -1.235 -5.340 -16.259 1.00 85.88 93 PRO A N 1
ATOM 758 C CA . PRO A 1 93 ? -1.623 -6.127 -15.100 1.00 85.88 93 PRO A CA 1
ATOM 759 C C . PRO A 1 93 ? -0.375 -6.500 -14.301 1.00 85.88 93 PRO A C 1
ATOM 761 O O . PRO A 1 93 ? 0.476 -7.279 -14.736 1.00 85.88 93 PRO A O 1
ATOM 764 N N . LYS A 1 94 ? -0.250 -5.912 -13.113 1.00 85.31 94 LYS A N 1
ATOM 765 C CA . LYS A 1 94 ? 0.825 -6.238 -12.180 1.00 85.31 94 LYS A CA 1
ATOM 766 C C . LYS A 1 94 ? 0.465 -7.528 -11.461 1.00 85.31 94 LYS A C 1
ATOM 768 O O . LYS A 1 94 ? -0.694 -7.756 -11.118 1.00 85.31 94 LYS A O 1
ATOM 773 N N . LYS A 1 95 ? 1.471 -8.361 -11.195 1.00 87.94 95 LYS A N 1
ATOM 774 C CA . LYS A 1 95 ? 1.289 -9.522 -10.320 1.00 87.94 95 LYS A CA 1
ATOM 775 C C . LYS A 1 95 ? 0.808 -9.023 -8.959 1.00 87.94 95 LYS A C 1
ATOM 777 O O . LYS A 1 95 ? 1.432 -8.141 -8.369 1.00 87.94 95 LYS A O 1
ATOM 782 N N . THR A 1 96 ? -0.302 -9.572 -8.480 1.00 85.00 96 THR A N 1
ATOM 783 C CA . THR A 1 96 ? -0.830 -9.257 -7.154 1.00 85.00 96 THR A CA 1
ATOM 784 C C . THR A 1 96 ? 0.184 -9.676 -6.100 1.00 85.00 96 THR A C 1
ATOM 786 O O . THR A 1 96 ? 0.641 -10.820 -6.093 1.00 85.00 96 THR A O 1
ATOM 789 N N . HIS A 1 97 ? 0.546 -8.757 -5.208 1.00 90.44 97 HIS A N 1
ATOM 790 C CA . HIS A 1 97 ? 1.436 -9.079 -4.100 1.00 90.44 97 HIS A CA 1
ATOM 791 C C . HIS A 1 97 ? 0.752 -10.105 -3.172 1.00 90.44 97 HIS A C 1
ATOM 793 O O . HIS A 1 97 ? -0.447 -9.963 -2.907 1.00 90.44 97 HIS A O 1
ATOM 799 N N . PRO A 1 98 ? 1.462 -11.124 -2.648 1.00 92.38 98 PRO A N 1
ATOM 800 C CA . PRO A 1 98 ? 0.856 -12.168 -1.816 1.00 92.38 98 PRO A CA 1
ATOM 801 C C . PRO A 1 98 ? 0.121 -11.611 -0.589 1.00 92.38 98 PRO A C 1
ATOM 803 O O . PRO A 1 98 ? -0.933 -12.127 -0.226 1.00 92.38 98 PRO A O 1
ATOM 806 N N . SER A 1 99 ? 0.599 -10.504 -0.007 1.00 91.69 99 SER A N 1
ATOM 807 C CA . SER A 1 99 ? -0.067 -9.857 1.135 1.00 91.69 99 SER A CA 1
ATOM 808 C C . SER A 1 99 ? -1.495 -9.391 0.835 1.00 91.69 99 SER A C 1
ATOM 810 O O . SER A 1 99 ? -2.333 -9.437 1.729 1.00 91.69 99 SER A O 1
ATOM 812 N N . LEU A 1 100 ? -1.803 -8.997 -0.408 1.00 90.88 100 LEU A N 1
ATOM 813 C CA . LEU A 1 100 ? -3.165 -8.615 -0.798 1.00 90.88 100 LEU A CA 1
ATOM 814 C C . LEU A 1 100 ? -4.109 -9.817 -0.760 1.00 90.88 100 LEU A C 1
ATOM 816 O O . LEU A 1 100 ? -5.268 -9.681 -0.381 1.00 90.88 100 LEU A O 1
ATOM 820 N N . THR A 1 101 ? -3.595 -11.003 -1.094 1.00 92.94 101 THR A N 1
ATOM 821 C CA . THR A 1 101 ? -4.362 -12.253 -1.013 1.00 92.94 101 THR A CA 1
ATOM 822 C C . THR A 1 101 ? -4.640 -12.607 0.446 1.00 92.94 101 THR A C 1
ATOM 824 O O . THR A 1 101 ? -5.777 -12.915 0.802 1.00 92.94 101 THR A O 1
ATOM 827 N N . SER A 1 102 ? -3.630 -12.487 1.314 1.00 93.56 102 SER A N 1
ATOM 828 C CA . SER A 1 102 ? -3.788 -12.694 2.758 1.00 93.56 102 SER A CA 1
ATOM 829 C C . SER A 1 102 ? -4.778 -11.706 3.378 1.00 93.56 102 SER A C 1
ATOM 831 O O . SER A 1 102 ? -5.639 -12.108 4.159 1.00 93.56 102 SER A O 1
ATOM 833 N N . LEU A 1 103 ? -4.706 -10.428 2.994 1.00 93.50 103 LEU A N 1
ATOM 834 C CA . LEU A 1 103 ? -5.632 -9.392 3.449 1.00 93.50 103 LEU A CA 1
ATOM 835 C C . LEU A 1 103 ? -7.069 -9.690 3.003 1.00 93.50 103 LEU A C 1
ATOM 837 O O . LEU A 1 103 ? -7.986 -9.604 3.814 1.00 93.50 103 LEU A O 1
ATOM 841 N N . ALA A 1 104 ? -7.271 -10.094 1.746 1.00 93.69 104 ALA A N 1
ATOM 842 C CA . ALA A 1 104 ? -8.588 -10.484 1.245 1.00 93.69 104 ALA A CA 1
ATOM 843 C C . ALA A 1 104 ? -9.169 -11.674 2.030 1.00 93.69 104 ALA A C 1
ATOM 845 O O . ALA A 1 104 ? -10.344 -11.658 2.403 1.00 93.69 104 ALA A O 1
ATOM 846 N N . GLY A 1 105 ? -8.339 -12.674 2.345 1.00 94.75 105 GLY A N 1
ATOM 847 C CA . GLY A 1 105 ? -8.726 -13.794 3.204 1.00 94.75 105 GLY A CA 1
ATOM 848 C C . GLY A 1 105 ? -9.123 -13.349 4.614 1.00 94.75 105 GLY A C 1
ATOM 849 O O . GLY A 1 105 ? -10.139 -13.801 5.144 1.00 94.75 105 GLY A O 1
ATOM 850 N N . LEU A 1 106 ? -8.372 -12.417 5.204 1.00 92.94 106 LEU A N 1
ATOM 851 C CA . LEU A 1 106 ? -8.666 -11.848 6.520 1.00 92.94 106 LEU A CA 1
ATOM 852 C C . LEU A 1 106 ? -9.993 -11.075 6.513 1.00 92.94 106 LEU A C 1
ATOM 854 O O . LEU A 1 106 ? -10.835 -11.306 7.381 1.00 92.94 106 LEU A O 1
ATOM 858 N N . ILE A 1 107 ? -10.221 -10.217 5.515 1.00 94.38 107 ILE A N 1
ATOM 859 C CA . ILE A 1 107 ? -11.484 -9.482 5.339 1.00 94.38 107 ILE A CA 1
ATOM 860 C C . ILE A 1 107 ? -12.657 -10.462 5.233 1.00 94.38 107 ILE A C 1
ATOM 862 O O . ILE A 1 107 ? -13.676 -10.295 5.903 1.00 94.38 107 ILE A O 1
ATOM 866 N N . HIS A 1 108 ? -12.502 -11.531 4.448 1.00 94.94 108 HIS A N 1
ATOM 867 C CA . HIS A 1 108 ? -13.530 -12.559 4.319 1.00 94.94 108 HIS A CA 1
ATOM 868 C C . HIS A 1 108 ? -13.832 -13.254 5.658 1.00 94.94 108 HIS A C 1
ATOM 870 O O . HIS A 1 108 ? -14.997 -13.459 6.009 1.00 94.94 108 HIS A O 1
ATOM 876 N N . LEU A 1 109 ? -12.800 -13.574 6.447 1.00 94.19 109 LEU A N 1
ATOM 877 C CA . LEU A 1 109 ? -12.967 -14.155 7.782 1.00 94.19 109 LEU A CA 1
ATOM 878 C C . LEU A 1 109 ? -13.667 -13.203 8.756 1.00 94.19 109 LEU A C 1
ATOM 880 O O . LEU A 1 109 ? -14.528 -13.655 9.514 1.00 94.19 109 LEU A O 1
ATOM 884 N N . LEU A 1 110 ? -13.344 -11.910 8.720 1.00 92.06 110 LEU A N 1
ATOM 885 C CA . LEU A 1 110 ? -13.999 -10.885 9.537 1.00 92.06 110 LEU A CA 1
ATOM 886 C C . LEU A 1 110 ? -15.489 -10.775 9.231 1.00 92.06 110 LEU A C 1
ATOM 888 O O . LEU A 1 110 ? -16.301 -10.752 10.153 1.00 92.06 110 LEU A O 1
ATOM 892 N N . ILE A 1 111 ? -15.857 -10.776 7.949 1.00 91.69 111 ILE A N 1
ATOM 893 C CA . ILE A 1 111 ? -17.260 -10.759 7.519 1.00 91.69 111 ILE A CA 1
ATOM 894 C C . ILE A 1 111 ? -17.979 -12.014 8.013 1.00 91.69 111 ILE A C 1
ATOM 896 O O . ILE A 1 111 ? -19.046 -11.921 8.621 1.00 91.69 111 ILE A O 1
ATOM 900 N N . LYS A 1 112 ? -17.370 -13.190 7.834 1.00 94.81 112 LYS A N 1
ATOM 901 C CA . LYS A 1 112 ? -17.961 -14.465 8.256 1.00 94.81 112 LYS A CA 1
ATOM 902 C C . LYS A 1 112 ? -18.134 -14.569 9.775 1.00 94.81 112 LYS A C 1
ATOM 904 O O . LYS A 1 112 ? -19.124 -15.129 10.239 1.00 94.81 112 LYS A O 1
ATOM 909 N N . LYS A 1 113 ? -17.181 -14.054 10.557 1.00 92.38 113 LYS A N 1
ATOM 910 C CA . LYS A 1 113 ? -17.154 -14.156 12.028 1.00 92.38 113 LYS A CA 1
ATOM 911 C C . LYS A 1 113 ? -17.550 -12.864 12.744 1.00 92.38 113 LYS A C 1
ATOM 913 O O . LYS A 1 113 ? -17.281 -12.730 13.937 1.00 92.38 113 LYS A O 1
ATOM 918 N N . LYS A 1 114 ? -18.239 -11.950 12.056 1.00 89.94 114 LYS A N 1
ATOM 919 C CA . LYS A 1 114 ? -18.594 -10.614 12.554 1.00 89.94 114 LYS A CA 1
ATOM 920 C C . LYS A 1 114 ? -19.111 -10.613 13.997 1.00 89.94 114 LYS A C 1
ATOM 922 O O . LYS A 1 114 ? -18.543 -9.940 14.848 1.00 89.94 114 LYS A O 1
ATOM 927 N N . LYS A 1 115 ? -20.146 -11.413 14.284 1.00 87.94 115 LYS A N 1
ATOM 928 C CA . LYS A 1 115 ? -20.795 -11.461 15.608 1.00 87.94 115 LYS A CA 1
ATOM 929 C C . LYS A 1 115 ? -19.842 -11.890 16.728 1.00 87.94 115 LYS A C 1
ATOM 931 O O . LYS A 1 115 ? -19.876 -11.315 17.804 1.00 87.94 115 LYS A O 1
ATOM 936 N N . ILE A 1 116 ? -18.978 -12.869 16.458 1.00 90.56 116 ILE A N 1
ATOM 937 C CA . ILE A 1 116 ? -18.015 -13.402 17.437 1.00 90.56 116 ILE A CA 1
ATOM 938 C C . ILE A 1 116 ? -16.950 -12.349 17.758 1.00 90.56 116 ILE A C 1
ATOM 940 O O . ILE A 1 116 ? -16.553 -12.166 18.905 1.00 90.56 116 ILE A O 1
ATOM 944 N N . ILE A 1 117 ? -16.495 -11.639 16.729 1.00 89.19 117 ILE A N 1
ATOM 945 C CA . ILE A 1 117 ? -15.488 -10.587 16.863 1.00 89.19 117 ILE A CA 1
ATOM 946 C C . ILE A 1 117 ? -16.079 -9.381 17.593 1.00 89.19 117 ILE A C 1
ATOM 948 O O . ILE A 1 117 ? -15.424 -8.811 18.457 1.00 89.19 117 ILE A O 1
ATOM 952 N N . GLN A 1 118 ? -17.343 -9.055 17.323 1.00 86.31 118 GLN A N 1
ATOM 953 C CA . GLN A 1 118 ? -18.091 -8.040 18.055 1.00 86.31 118 GLN A CA 1
ATOM 954 C C . GLN A 1 118 ? -18.211 -8.379 19.544 1.00 86.31 118 GLN A C 1
ATOM 956 O O . GLN A 1 118 ? -17.903 -7.529 20.373 1.00 86.31 118 GLN A O 1
ATOM 961 N N . THR A 1 119 ? -18.599 -9.608 19.899 1.00 87.88 119 THR A N 1
ATOM 962 C CA . THR A 1 119 ? -18.687 -10.018 21.310 1.00 87.88 119 THR A CA 1
ATOM 963 C C . THR A 1 119 ? -17.325 -10.001 21.994 1.00 87.88 119 THR A C 1
ATOM 965 O O . THR A 1 119 ? -17.218 -9.521 23.115 1.00 87.88 119 THR A O 1
ATOM 968 N N . LEU A 1 120 ? -16.275 -10.451 21.302 1.00 87.56 120 LEU A N 1
ATOM 969 C CA . LEU A 1 120 ? -14.906 -10.424 21.816 1.00 87.56 120 LEU A CA 1
ATOM 970 C C . LEU A 1 120 ? -14.456 -8.986 22.100 1.00 87.56 120 LEU A C 1
ATOM 972 O O . LEU A 1 120 ? -13.973 -8.698 23.189 1.00 87.56 120 LEU A O 1
ATOM 976 N N . MET A 1 121 ? -14.694 -8.064 21.165 1.00 84.88 121 MET A N 1
ATOM 977 C CA . MET A 1 121 ? -14.339 -6.652 21.329 1.00 84.88 121 MET A CA 1
ATOM 978 C C . MET A 1 121 ? -15.147 -5.939 22.418 1.00 84.88 121 MET A C 1
ATOM 980 O O . MET A 1 121 ? -14.660 -4.967 22.982 1.00 84.88 121 MET A O 1
ATOM 984 N N . GLN A 1 122 ? -16.358 -6.405 22.735 1.00 84.12 122 GLN A N 1
ATOM 985 C CA . GLN A 1 122 ? -17.144 -5.889 23.864 1.00 84.12 122 GLN A CA 1
ATOM 986 C C . GLN A 1 122 ? -16.656 -6.404 25.220 1.00 84.12 122 GLN A C 1
ATOM 988 O O . GLN A 1 122 ? -16.840 -5.723 26.223 1.00 84.12 122 GLN A O 1
ATOM 993 N N . GLN A 1 123 ? -16.074 -7.602 25.253 1.00 86.44 123 GLN A N 1
ATOM 994 C CA . GLN A 1 123 ? -15.554 -8.226 26.471 1.00 86.44 123 GLN A CA 1
ATOM 995 C C . GLN A 1 123 ? -14.153 -7.731 26.846 1.00 86.44 123 GLN A C 1
ATOM 997 O O . GLN A 1 123 ? -13.740 -7.898 27.988 1.00 86.44 123 GLN A O 1
ATOM 1002 N N . LEU A 1 124 ? -13.414 -7.165 25.890 1.00 84.25 124 LEU A N 1
ATOM 1003 C CA . LEU A 1 124 ? -12.047 -6.695 26.088 1.00 84.25 124 LEU A CA 1
ATOM 1004 C C . LEU A 1 124 ? -11.994 -5.329 26.774 1.00 84.25 124 LEU A C 1
ATOM 1006 O O . LEU A 1 124 ? -12.679 -4.381 26.386 1.00 84.25 124 LEU A O 1
ATOM 1010 N N . ASP A 1 125 ? -11.094 -5.220 27.748 1.00 84.88 125 ASP A N 1
ATOM 1011 C CA . ASP A 1 125 ? -10.832 -3.976 28.458 1.00 84.88 125 ASP A CA 1
ATOM 1012 C C . ASP A 1 125 ? -10.143 -2.934 27.567 1.00 84.88 125 ASP A C 1
ATOM 1014 O O . ASP A 1 125 ? -9.240 -3.223 26.777 1.00 84.88 125 ASP A O 1
ATOM 1018 N N . LYS A 1 126 ? -10.532 -1.669 27.761 1.00 79.94 126 LYS A N 1
ATOM 1019 C CA . LYS A 1 126 ? -9.976 -0.501 27.061 1.00 79.94 126 LYS A CA 1
ATOM 1020 C C . LYS A 1 126 ? -8.439 -0.401 27.112 1.00 79.94 126 LYS A C 1
ATOM 1022 O O . LYS A 1 126 ? -7.859 -0.187 26.046 1.00 79.94 126 LYS A O 1
ATOM 1027 N N . PRO A 1 127 ? -7.774 -0.527 28.282 1.00 82.81 127 PRO A N 1
ATOM 1028 C CA . PRO A 1 127 ? -6.313 -0.450 28.353 1.00 82.81 127 PRO A CA 1
ATOM 1029 C C . PRO A 1 127 ? -5.637 -1.549 27.531 1.00 82.81 127 PRO A C 1
ATOM 1031 O O . PRO A 1 127 ? -4.687 -1.270 26.810 1.00 82.81 127 PRO A O 1
ATOM 1034 N N . LEU A 1 128 ? -6.190 -2.763 27.530 1.00 84.38 128 LEU A N 1
ATOM 1035 C CA . LEU A 1 128 ? -5.601 -3.908 26.835 1.00 84.38 128 LEU A CA 1
ATOM 1036 C C . LEU A 1 128 ? -5.645 -3.738 25.308 1.00 84.38 128 LEU A C 1
ATOM 1038 O O . LEU A 1 128 ? -4.696 -4.083 24.603 1.00 84.38 128 LEU A O 1
ATOM 1042 N N . ILE A 1 129 ? -6.721 -3.139 24.790 1.00 84.06 129 ILE A N 1
ATOM 1043 C CA . ILE A 1 129 ? -6.812 -2.764 23.372 1.00 84.06 129 ILE A CA 1
ATOM 1044 C C . ILE A 1 129 ? -5.782 -1.674 23.038 1.00 84.06 129 ILE A C 1
ATOM 1046 O O . ILE A 1 129 ? -5.185 -1.708 21.967 1.00 84.06 129 ILE A O 1
ATOM 1050 N N . HIS A 1 130 ? -5.550 -0.716 23.938 1.00 83.56 130 HIS A N 1
ATOM 1051 C CA . HIS A 1 130 ? -4.578 0.354 23.709 1.00 83.56 130 HIS A CA 1
ATOM 1052 C C . HIS A 1 130 ? -3.120 -0.123 23.808 1.00 83.56 130 HIS A C 1
ATOM 1054 O O . HIS A 1 130 ? -2.253 0.405 23.122 1.00 83.56 130 HIS A O 1
ATOM 1060 N N . GLU A 1 131 ? -2.836 -1.149 24.599 1.00 89.69 131 GLU A N 1
ATOM 1061 C CA . GLU A 1 131 ? -1.486 -1.705 24.714 1.00 89.69 131 GLU A CA 1
ATOM 1062 C C . GLU A 1 131 ? -1.115 -2.602 23.526 1.00 89.69 131 GLU A C 1
ATOM 1064 O O . GLU A 1 131 ? 0.057 -2.684 23.156 1.00 89.69 131 GLU A O 1
ATOM 1069 N N . ASN A 1 132 ? -2.094 -3.269 22.900 1.00 91.00 132 ASN A N 1
ATOM 1070 C CA . ASN A 1 132 ? -1.816 -4.253 21.857 1.00 91.00 132 ASN A CA 1
ATOM 1071 C C . ASN A 1 132 ? -2.095 -3.725 20.433 1.00 91.00 132 ASN A C 1
ATOM 1073 O O . ASN A 1 132 ? -3.262 -3.612 20.042 1.00 91.00 132 ASN A O 1
ATOM 1077 N N . PRO A 1 133 ? -1.061 -3.520 19.592 1.00 91.12 133 PRO A N 1
ATOM 1078 C CA . PRO A 1 133 ? -1.232 -2.972 18.244 1.00 91.12 133 PRO A CA 1
ATOM 1079 C C . PRO A 1 133 ? -2.073 -3.876 17.333 1.00 91.12 133 PRO A C 1
ATOM 1081 O O . PRO A 1 133 ? -2.838 -3.385 16.512 1.00 91.12 133 PRO A O 1
ATOM 1084 N N . THR A 1 134 ? -2.025 -5.200 17.512 1.00 91.19 134 THR A N 1
ATOM 1085 C CA . THR A 1 134 ? -2.825 -6.112 16.676 1.00 91.19 134 THR A CA 1
ATOM 1086 C C . THR A 1 134 ? -4.325 -6.007 16.945 1.00 91.19 134 THR A C 1
ATOM 1088 O O . THR A 1 134 ? -5.127 -6.157 16.023 1.00 91.19 134 THR A O 1
ATOM 1091 N N . LEU A 1 135 ? -4.723 -5.717 18.188 1.00 89.12 135 LEU A N 1
ATOM 1092 C CA . LEU A 1 135 ? -6.126 -5.474 18.527 1.00 89.12 135 LEU A CA 1
ATOM 1093 C C . LEU A 1 135 ? -6.589 -4.115 18.008 1.00 89.12 135 LEU A C 1
ATOM 1095 O O . LEU A 1 135 ? -7.728 -4.008 17.552 1.00 89.12 135 LEU A O 1
ATOM 1099 N N . GLN A 1 136 ? -5.709 -3.110 18.018 1.00 89.44 136 GLN A N 1
ATOM 1100 C CA . GLN A 1 136 ? -5.980 -1.812 17.399 1.00 89.44 136 GLN A CA 1
ATOM 1101 C C . GLN A 1 136 ? -6.204 -1.956 15.897 1.00 89.44 136 GLN A C 1
ATOM 1103 O O . GLN A 1 136 ? -7.222 -1.486 15.393 1.00 89.44 136 GLN A O 1
ATOM 1108 N N . ASP A 1 137 ? -5.319 -2.673 15.202 1.00 90.75 137 ASP A N 1
ATOM 1109 C CA . ASP A 1 137 ? -5.442 -2.933 13.768 1.00 90.75 137 ASP A CA 1
ATOM 1110 C C . ASP A 1 137 ? -6.731 -3.696 13.451 1.00 90.75 137 ASP A C 1
ATOM 1112 O O . ASP A 1 137 ? -7.457 -3.342 12.520 1.00 90.75 137 ASP A O 1
ATOM 1116 N N . LEU A 1 138 ? -7.068 -4.715 14.251 1.00 89.81 138 LEU A N 1
ATOM 1117 C CA . LEU A 1 138 ? -8.308 -5.473 14.081 1.00 89.81 138 LEU A CA 1
ATOM 1118 C C . LEU A 1 138 ? -9.535 -4.577 14.265 1.00 89.81 138 LEU A C 1
ATOM 1120 O O . LEU A 1 138 ? -10.482 -4.659 13.483 1.00 89.81 138 LEU A O 1
ATOM 1124 N N . LEU A 1 139 ? -9.523 -3.716 15.279 1.00 87.88 139 LEU A N 1
ATOM 1125 C CA . LEU A 1 139 ? -10.607 -2.787 15.577 1.00 87.88 139 LEU A CA 1
ATOM 1126 C C . LEU A 1 139 ? -10.738 -1.697 14.502 1.00 87.88 139 LEU A C 1
ATOM 1128 O O . LEU A 1 139 ? -11.855 -1.387 14.083 1.00 87.88 139 LEU A O 1
ATOM 1132 N N . ALA A 1 140 ? -9.626 -1.159 14.003 1.00 87.38 140 ALA A N 1
ATOM 1133 C CA . ALA A 1 140 ? -9.601 -0.211 12.893 1.00 87.38 140 ALA A CA 1
ATOM 1134 C C . ALA A 1 140 ? -10.158 -0.842 11.608 1.00 87.38 140 ALA A C 1
ATOM 1136 O O . ALA A 1 140 ? -11.000 -0.252 10.927 1.00 87.38 140 ALA A O 1
ATOM 1137 N N . LEU A 1 141 ? -9.759 -2.080 11.315 1.00 89.31 141 LEU A N 1
ATOM 1138 C CA . LEU A 1 141 ? -10.239 -2.828 10.158 1.00 89.31 141 LEU A CA 1
ATOM 1139 C C . LEU A 1 141 ? -11.728 -3.199 10.307 1.00 89.31 141 LEU A C 1
ATOM 1141 O O . LEU A 1 141 ? -12.499 -3.093 9.357 1.00 89.31 141 LEU A O 1
ATOM 1145 N N . TYR A 1 142 ? -12.178 -3.563 11.507 1.00 89.06 142 TYR A N 1
ATOM 1146 C CA . TYR A 1 142 ? -13.598 -3.792 11.782 1.00 89.06 142 TYR A CA 1
ATOM 1147 C C . TYR A 1 142 ? -14.430 -2.527 11.528 1.00 89.06 142 TYR A C 1
ATOM 1149 O O . TYR A 1 142 ? -15.476 -2.587 10.882 1.00 89.06 142 TYR A O 1
ATOM 1157 N N . ARG A 1 143 ? -13.954 -1.367 11.998 1.00 85.25 143 ARG A N 1
ATOM 1158 C CA . ARG A 1 143 ? -14.622 -0.070 11.810 1.00 85.25 143 ARG A CA 1
ATOM 1159 C C . ARG A 1 143 ? -14.702 0.348 10.345 1.00 85.25 143 ARG A C 1
ATOM 1161 O O . ARG A 1 143 ? -15.717 0.919 9.952 1.00 85.25 143 ARG A O 1
ATOM 1168 N N . SER A 1 144 ? -13.666 0.076 9.550 1.00 87.62 144 SER A N 1
ATOM 1169 C CA . SER A 1 144 ? -13.664 0.417 8.123 1.00 87.62 144 SER A CA 1
ATOM 1170 C C . SER A 1 144 ? -14.645 -0.442 7.320 1.00 87.62 144 SER A C 1
ATOM 1172 O O . SER A 1 144 ? -15.289 0.071 6.407 1.00 87.62 144 SER A O 1
ATOM 1174 N N . LEU A 1 145 ? -14.826 -1.714 7.693 1.00 87.81 145 LEU A N 1
ATOM 1175 C CA . LEU A 1 145 ? -15.770 -2.623 7.035 1.00 87.81 145 LEU A CA 1
ATOM 1176 C C . LEU A 1 145 ? -17.224 -2.430 7.484 1.00 87.81 145 LEU A C 1
ATOM 1178 O O . LEU A 1 145 ? -18.137 -2.561 6.672 1.00 87.81 145 LEU A O 1
ATOM 1182 N N . PHE A 1 146 ? -17.459 -2.138 8.766 1.00 86.25 146 PHE A N 1
ATOM 1183 C CA . PHE A 1 146 ? -18.802 -2.066 9.349 1.00 86.25 146 PHE A CA 1
ATOM 1184 C C . PHE A 1 146 ? -19.096 -0.661 9.871 1.00 86.25 146 PHE A C 1
ATOM 1186 O O . PHE A 1 146 ? -19.110 -0.403 11.075 1.00 86.25 146 PHE A O 1
ATOM 1193 N N . SER A 1 147 ? -19.364 0.254 8.939 1.00 71.50 147 SER A N 1
ATOM 1194 C CA . SER A 1 147 ? -19.638 1.657 9.265 1.00 71.50 147 SER A CA 1
ATOM 1195 C C . SER A 1 147 ? -20.917 1.881 10.081 1.00 71.50 147 SER A C 1
ATOM 1197 O O . SER A 1 147 ? -20.996 2.903 10.766 1.00 71.50 147 SER A O 1
ATOM 1199 N N . ASP A 1 148 ? -21.852 0.929 10.058 1.00 71.00 148 ASP A N 1
ATOM 1200 C CA . ASP A 1 148 ? -23.189 1.048 10.661 1.00 71.00 148 ASP A CA 1
ATOM 1201 C C . ASP A 1 148 ? -23.310 0.404 12.058 1.00 71.00 148 ASP A C 1
ATOM 1203 O O . ASP A 1 148 ? -24.374 0.447 12.674 1.00 71.00 148 ASP A O 1
ATOM 1207 N N . ASP A 1 149 ? -22.247 -0.217 12.584 1.00 71.31 149 ASP A N 1
ATOM 1208 C CA . ASP A 1 149 ? -22.312 -0.939 13.865 1.00 71.31 149 ASP A CA 1
ATOM 1209 C C . ASP A 1 149 ? -22.233 -0.002 15.091 1.00 71.31 149 ASP A C 1
ATOM 1211 O O . ASP A 1 149 ? -21.410 0.923 15.123 1.00 71.31 149 ASP A O 1
ATOM 1215 N N . PRO A 1 150 ? -22.980 -0.279 16.183 1.00 61.78 150 PRO A N 1
ATOM 1216 C CA . PRO A 1 150 ? -23.014 0.567 17.373 1.00 61.78 150 PRO A CA 1
ATOM 1217 C C . PRO A 1 150 ? -21.708 0.531 18.184 1.00 61.78 150 PRO A C 1
ATOM 1219 O O . PRO A 1 150 ? -21.531 1.357 19.076 1.00 61.78 150 PRO A O 1
ATOM 1222 N N . LEU A 1 151 ? -20.753 -0.348 17.844 1.00 61.09 151 LEU A N 1
ATOM 1223 C CA . LEU A 1 151 ? -19.386 -0.327 18.387 1.00 61.09 151 LEU A CA 1
ATOM 1224 C C . LEU A 1 151 ? -18.620 0.969 18.065 1.00 61.09 151 LEU A C 1
ATOM 1226 O O . LEU A 1 151 ? -17.637 1.273 18.742 1.00 61.09 151 LEU A O 1
ATOM 1230 N N . LYS A 1 152 ? -19.079 1.774 17.094 1.00 56.97 152 LYS A N 1
ATOM 1231 C CA . LYS A 1 152 ? -18.568 3.140 16.887 1.00 56.97 152 LYS A CA 1
ATOM 1232 C C . LYS A 1 152 ? -18.777 4.043 18.105 1.00 56.97 152 LYS A C 1
ATOM 1234 O O . LYS A 1 152 ? -17.965 4.929 18.329 1.00 56.97 152 LYS A O 1
ATOM 1239 N N . LYS A 1 153 ? -19.825 3.820 18.906 1.00 54.41 153 LYS A N 1
ATOM 1240 C CA . LYS A 1 153 ? -20.211 4.728 20.001 1.00 54.41 153 LYS A CA 1
ATOM 1241 C C . LYS A 1 153 ? -19.416 4.532 21.301 1.00 54.41 153 LYS A C 1
ATOM 1243 O O . LYS A 1 153 ? -19.619 5.293 22.237 1.00 54.41 153 LYS A O 1
ATOM 1248 N N . ILE A 1 154 ? -18.546 3.519 21.394 1.00 53.62 154 ILE A N 1
ATOM 1249 C CA . ILE A 1 154 ? -17.941 3.099 22.679 1.00 53.62 154 ILE A CA 1
ATOM 1250 C C . ILE A 1 154 ? -16.623 3.839 23.011 1.00 53.62 154 ILE A C 1
ATOM 1252 O O . ILE A 1 154 ? -16.125 3.733 24.138 1.00 53.62 154 ILE A O 1
ATOM 1256 N N . TYR A 1 155 ? -16.078 4.657 22.100 1.00 52.28 155 TYR A N 1
ATOM 1257 C CA . TYR A 1 155 ? -14.879 5.460 22.378 1.00 52.28 155 TYR A CA 1
ATOM 1258 C C . TYR A 1 155 ? -14.967 6.885 21.828 1.00 52.28 155 TYR A C 1
ATOM 1260 O O . TYR A 1 155 ? -15.492 7.063 20.729 1.00 52.28 155 TYR A O 1
ATOM 1268 N N . PRO A 1 156 ? -14.462 7.876 22.591 1.00 49.50 156 PRO A N 1
ATOM 1269 C CA . PRO A 1 156 ? -14.446 9.269 22.179 1.00 49.50 156 PRO A CA 1
ATOM 1270 C C . PRO A 1 156 ? -13.545 9.450 20.956 1.00 49.50 156 PRO A C 1
ATOM 1272 O O . PRO A 1 156 ? -12.625 8.668 20.723 1.00 49.50 156 PRO A O 1
ATOM 1275 N N . GLU A 1 157 ? -13.872 10.480 20.189 1.00 48.34 157 GLU A N 1
ATOM 1276 C CA . GLU A 1 157 ? -13.198 10.954 18.986 1.00 48.34 157 GLU A CA 1
ATOM 1277 C C . GLU A 1 157 ? -11.672 10.790 19.064 1.00 48.34 157 GLU A C 1
ATOM 1279 O O . GLU A 1 157 ? -11.037 11.231 20.026 1.00 48.34 157 GLU A O 1
ATOM 1284 N N . GLU A 1 158 ? -11.074 10.188 18.030 1.00 47.19 158 GLU A N 1
ATOM 1285 C CA . GLU A 1 158 ? -9.661 10.411 17.729 1.00 47.19 158 GLU A CA 1
ATOM 1286 C C . GLU A 1 158 ? -9.489 11.915 17.513 1.00 47.19 158 GLU A C 1
ATOM 1288 O O . GLU A 1 158 ? -9.673 12.430 16.411 1.00 47.19 158 GLU A O 1
ATOM 1293 N N . LYS A 1 159 ? -9.142 12.651 18.572 1.00 48.09 159 LYS A N 1
ATOM 1294 C CA . LYS A 1 159 ? -8.465 13.925 18.386 1.00 48.09 159 LYS A CA 1
ATOM 1295 C C . LYS A 1 159 ? -7.174 13.571 17.672 1.00 48.09 159 LYS A C 1
ATOM 1297 O O . LYS A 1 159 ? -6.297 12.946 18.268 1.00 48.09 159 LYS A O 1
ATOM 1302 N N . SER A 1 160 ? -7.075 13.924 16.392 1.00 42.22 160 SER A N 1
ATOM 1303 C CA . SER A 1 160 ? -5.799 13.934 15.692 1.00 42.22 160 SER A CA 1
ATOM 1304 C C . SER A 1 160 ? -4.826 14.680 16.590 1.00 42.22 160 SER A C 1
ATOM 1306 O O . SER A 1 160 ? -5.025 15.868 16.836 1.00 42.22 160 SER A O 1
ATOM 1308 N N . TRP A 1 161 ? -3.838 13.987 17.159 1.00 44.00 161 TRP A N 1
ATOM 1309 C CA . TRP A 1 161 ? -2.860 14.614 18.039 1.00 44.00 161 TRP A CA 1
ATOM 1310 C C . TRP A 1 161 ? -1.928 15.469 17.182 1.00 44.00 161 TRP A C 1
ATOM 1312 O O . TRP A 1 161 ? -0.814 15.096 16.828 1.00 44.00 161 TRP A O 1
ATOM 1322 N N . ARG A 1 162 ? -2.441 16.623 16.772 1.00 50.38 162 ARG A N 1
ATOM 1323 C CA . ARG A 1 162 ? -1.674 17.755 16.305 1.00 50.38 162 ARG A CA 1
ATOM 1324 C C . ARG A 1 162 ? -1.569 18.658 17.514 1.00 50.38 162 ARG A C 1
ATOM 1326 O O . ARG A 1 162 ? -2.486 19.402 17.833 1.00 50.38 162 ARG A O 1
ATOM 1333 N N . TRP A 1 163 ? -0.438 18.578 18.201 1.00 54.62 163 TRP A N 1
ATOM 1334 C CA . TRP A 1 163 ? -0.067 19.522 19.257 1.00 54.62 163 TRP A CA 1
ATOM 1335 C C . TRP A 1 163 ? -0.226 20.999 18.821 1.00 54.62 163 TRP A C 1
ATOM 1337 O O . TRP A 1 163 ? -0.397 21.875 19.661 1.00 54.62 163 TRP A O 1
ATOM 1347 N N . THR A 1 164 ? -0.248 21.271 17.509 1.00 56.19 164 THR A N 1
ATOM 1348 C CA . THR A 1 164 ? -0.511 22.584 16.910 1.00 56.19 164 THR A CA 1
ATOM 1349 C C . THR A 1 164 ? -1.971 23.044 16.957 1.00 56.19 164 THR A C 1
ATOM 1351 O O . THR A 1 164 ? -2.199 24.244 16.863 1.00 56.19 164 THR A O 1
ATOM 1354 N N . ASP A 1 165 ? -2.956 22.151 17.100 1.00 59.62 165 ASP A N 1
ATOM 1355 C CA . ASP A 1 165 ? -4.382 22.519 16.982 1.00 59.62 165 ASP A CA 1
ATOM 1356 C C . ASP A 1 165 ? -4.896 23.290 18.213 1.00 59.62 165 ASP A C 1
ATOM 1358 O O . ASP A 1 165 ? -5.863 24.041 18.117 1.00 59.62 165 ASP A O 1
ATOM 1362 N N . ASN A 1 166 ? -4.210 23.166 19.354 1.00 61.31 166 ASN A N 1
ATOM 1363 C CA . ASN A 1 166 ? -4.506 23.926 20.572 1.00 61.31 166 ASN A CA 1
ATOM 1364 C C . ASN A 1 166 ? -3.710 25.242 20.667 1.00 61.31 166 ASN A C 1
ATOM 1366 O O . ASN A 1 166 ? -3.928 26.023 21.594 1.00 61.31 166 ASN A O 1
ATOM 1370 N N . MET A 1 167 ? -2.770 25.497 19.750 1.00 64.56 167 MET A N 1
ATOM 1371 C CA . MET A 1 167 ? -1.956 26.711 19.788 1.00 64.56 167 MET A CA 1
ATOM 1372 C C . MET A 1 167 ? -2.648 27.860 19.066 1.00 64.56 167 MET A C 1
ATOM 1374 O O . MET A 1 167 ? -3.229 27.699 17.993 1.00 64.56 167 MET A O 1
ATOM 1378 N N . LYS A 1 168 ? -2.532 29.065 19.629 1.00 78.12 168 LYS A N 1
ATOM 1379 C CA . LYS A 1 168 ? -2.997 30.274 18.949 1.00 78.12 168 LYS A CA 1
ATOM 1380 C C . LYS A 1 168 ? -2.197 30.458 17.645 1.00 78.12 168 LYS A C 1
ATOM 1382 O O . LYS A 1 168 ? -0.991 30.188 17.621 1.00 78.12 168 LYS A O 1
ATOM 1387 N N . PRO A 1 169 ? -2.814 30.952 16.562 1.00 75.44 169 PRO A N 1
ATOM 1388 C CA . PRO A 1 169 ? -2.122 31.137 15.284 1.00 75.44 169 PRO A CA 1
ATOM 1389 C C . PRO A 1 169 ? -0.912 32.079 15.406 1.00 75.44 169 PRO A C 1
ATOM 1391 O O . PRO A 1 169 ? 0.112 31.858 14.767 1.00 75.44 169 PRO A O 1
ATOM 1394 N N . GLU A 1 170 ? -0.991 33.069 16.297 1.00 79.06 170 GLU A N 1
ATOM 1395 C CA . GLU A 1 170 ? 0.100 33.999 16.618 1.00 79.06 170 GLU A CA 1
ATOM 1396 C C . GLU A 1 170 ? 1.331 33.283 17.201 1.00 79.06 170 GLU A C 1
ATOM 1398 O O . GLU A 1 170 ? 2.460 33.566 16.806 1.00 79.06 170 GLU A O 1
ATOM 1403 N N . THR A 1 171 ? 1.122 32.303 18.088 1.00 77.81 171 THR A N 1
ATOM 1404 C CA . THR A 1 171 ? 2.207 31.496 18.674 1.00 77.81 171 THR A CA 1
ATOM 1405 C C . THR A 1 171 ? 2.841 30.530 17.674 1.00 77.81 171 THR A C 1
ATOM 1407 O O . THR A 1 171 ? 4.036 30.256 17.750 1.00 77.81 171 THR A O 1
ATOM 1410 N N . LEU A 1 172 ? 2.078 30.038 16.695 1.00 75.62 172 LEU A N 1
ATOM 1411 C CA . LEU A 1 172 ? 2.632 29.206 15.623 1.00 75.62 172 LEU A CA 1
ATOM 1412 C C . LEU A 1 172 ? 3.482 30.034 14.657 1.00 75.62 172 LEU A C 1
ATOM 1414 O O . LEU A 1 172 ? 4.557 29.588 14.257 1.00 75.62 172 LEU A O 1
ATOM 1418 N N . LEU A 1 173 ? 3.026 31.241 14.313 1.00 79.50 173 LEU A N 1
ATOM 1419 C CA . LEU A 1 173 ? 3.776 32.166 13.464 1.00 79.50 173 LEU A CA 1
ATOM 1420 C C . LEU A 1 173 ? 5.100 32.574 14.116 1.00 79.50 173 LEU A C 1
ATOM 1422 O O . LEU A 1 173 ? 6.135 32.510 13.456 1.00 79.50 173 LEU A O 1
ATOM 1426 N N . SER A 1 174 ? 5.101 32.898 15.413 1.00 77.12 174 SER A N 1
ATOM 1427 C CA . SER A 1 174 ? 6.335 33.263 16.120 1.00 77.12 174 SER A CA 1
ATOM 1428 C C . SER A 1 174 ? 7.342 32.107 16.179 1.00 77.12 174 SER A C 1
ATOM 1430 O O . SER A 1 174 ? 8.528 32.313 15.921 1.00 77.12 174 SER A O 1
ATOM 1432 N N . LEU A 1 175 ? 6.888 30.872 16.424 1.00 75.06 175 LEU A N 1
ATOM 1433 C CA . LEU A 1 175 ? 7.743 29.680 16.375 1.00 75.06 175 LEU A CA 1
ATOM 1434 C C . LEU A 1 175 ? 8.309 29.429 14.971 1.00 75.06 175 LEU A C 1
ATOM 1436 O O . LEU A 1 175 ? 9.482 29.073 14.836 1.00 75.06 175 LEU A O 1
ATOM 1440 N N . LEU A 1 176 ? 7.502 29.631 13.926 1.00 75.94 176 LEU A N 1
ATOM 1441 C CA . LEU A 1 176 ? 7.925 29.452 12.539 1.00 75.94 176 LEU A CA 1
ATOM 1442 C C . LEU A 1 176 ? 8.976 30.503 12.157 1.00 75.94 176 LEU A C 1
ATOM 1444 O O . LEU A 1 176 ? 10.037 30.140 11.653 1.00 75.94 176 LEU A O 1
ATOM 1448 N N . GLU A 1 177 ? 8.753 31.775 12.484 1.00 80.25 177 GLU A N 1
ATOM 1449 C CA . GLU A 1 177 ? 9.720 32.853 12.257 1.00 80.25 177 GLU A CA 1
ATOM 1450 C C . GLU A 1 177 ? 11.041 32.625 13.001 1.00 80.25 177 GLU A C 1
ATOM 1452 O O . GLU A 1 177 ? 12.116 32.818 12.425 1.00 80.25 177 GLU A O 1
ATOM 1457 N N . LEU A 1 178 ? 10.981 32.170 14.256 1.00 73.69 178 LEU A N 1
ATOM 1458 C CA . LEU A 1 178 ? 12.170 31.814 15.033 1.00 73.69 178 LEU A CA 1
ATOM 1459 C C . LEU A 1 178 ? 12.898 30.609 14.428 1.00 73.69 178 LEU A C 1
ATOM 1461 O O . LEU A 1 178 ? 14.123 30.618 14.336 1.00 73.69 178 LEU A O 1
ATOM 1465 N N . SER A 1 179 ? 12.173 29.597 13.948 1.00 70.25 179 SER A N 1
ATOM 1466 C CA . SER A 1 179 ? 12.770 28.435 13.278 1.00 70.25 179 SER A CA 1
ATOM 1467 C C . SER A 1 179 ? 13.402 28.786 11.924 1.00 70.25 179 SER A C 1
ATOM 1469 O O . SER A 1 179 ? 14.481 28.293 11.606 1.00 70.25 179 SER A O 1
ATOM 1471 N N . ALA A 1 180 ? 12.794 29.690 11.152 1.00 69.62 180 ALA A N 1
ATOM 1472 C CA . ALA A 1 180 ? 13.296 30.128 9.850 1.00 69.62 180 ALA A CA 1
ATOM 1473 C C . ALA A 1 180 ? 14.555 30.999 9.977 1.00 69.62 180 ALA A C 1
ATOM 1475 O O . ALA A 1 180 ? 15.446 30.945 9.128 1.00 69.62 180 ALA A O 1
ATOM 1476 N N . LYS A 1 181 ? 14.666 31.763 11.071 1.00 72.31 181 LYS A N 1
ATOM 1477 C CA . LYS A 1 181 ? 15.879 32.511 11.430 1.00 72.31 181 LYS A CA 1
ATOM 1478 C C . LYS A 1 181 ? 17.023 31.597 11.899 1.00 72.31 181 LYS A C 1
ATOM 1480 O O . LYS A 1 181 ? 18.167 32.048 11.968 1.00 72.31 181 LYS A O 1
ATOM 1485 N N . ARG A 1 182 ? 16.766 30.309 12.175 1.00 65.00 182 ARG A N 1
ATOM 1486 C CA . ARG A 1 182 ? 17.773 29.363 12.679 1.00 65.00 182 ARG A CA 1
ATOM 1487 C C . ARG A 1 182 ? 18.489 28.600 11.573 1.00 65.00 182 ARG A C 1
ATOM 1489 O O . ARG A 1 182 ? 17.936 27.741 10.899 1.00 65.00 182 ARG A O 1
ATOM 1496 N N . ARG A 1 183 ? 19.807 28.797 11.521 1.00 55.50 183 ARG A N 1
ATOM 1497 C CA . ARG A 1 183 ? 20.771 27.826 10.981 1.00 55.50 183 ARG A CA 1
ATOM 1498 C C . ARG A 1 183 ? 21.513 27.139 12.136 1.00 55.50 183 ARG A C 1
ATOM 1500 O O . ARG A 1 183 ? 22.710 27.328 12.304 1.00 55.50 183 ARG A O 1
ATOM 1507 N N . GLY A 1 184 ? 20.786 26.375 12.956 1.00 57.28 184 GLY A N 1
ATOM 1508 C CA . GLY A 1 184 ? 21.392 25.361 13.833 1.00 57.28 184 GLY A CA 1
ATOM 1509 C C . GLY A 1 184 ? 21.982 25.804 15.182 1.00 57.28 184 GLY A C 1
ATOM 1510 O O . GLY A 1 184 ? 22.918 25.159 15.643 1.00 57.28 184 GLY A O 1
ATOM 1511 N N . LYS A 1 185 ? 21.452 26.840 15.850 1.00 60.56 185 LYS A N 1
ATOM 1512 C CA . LYS A 1 185 ? 21.738 27.095 17.279 1.00 60.56 185 LYS A CA 1
ATOM 1513 C C . LYS A 1 185 ? 20.470 26.953 18.127 1.00 60.56 185 LYS A C 1
ATOM 1515 O O . LYS A 1 185 ? 19.378 27.276 17.664 1.00 60.56 185 LYS A O 1
ATOM 1520 N N . VAL A 1 186 ? 20.632 26.388 19.325 1.00 56.03 186 VAL A N 1
ATOM 1521 C CA . VAL A 1 186 ? 19.554 26.109 20.283 1.00 56.03 186 VAL A CA 1
ATOM 1522 C C . VAL A 1 186 ? 19.459 27.296 21.236 1.00 56.03 186 VAL A C 1
ATOM 1524 O O . VAL A 1 186 ? 20.312 27.429 22.107 1.00 56.03 186 VAL A O 1
ATOM 1527 N N . ASP A 1 187 ? 18.448 28.150 21.065 1.00 62.62 187 ASP A N 1
ATOM 1528 C CA . ASP A 1 187 ? 18.200 29.255 22.001 1.00 62.62 187 ASP A CA 1
ATOM 1529 C C . ASP A 1 187 ? 17.145 28.858 23.035 1.00 62.62 187 ASP A C 1
ATOM 1531 O O . ASP A 1 187 ? 16.116 28.255 22.696 1.00 62.62 187 ASP A O 1
ATOM 1535 N N . GLU A 1 188 ? 17.391 29.267 24.279 1.00 64.50 188 GLU A N 1
ATOM 1536 C CA . GLU A 1 188 ? 16.525 29.086 25.451 1.00 64.50 188 GLU A CA 1
ATOM 1537 C C . GLU A 1 188 ? 15.113 29.655 25.228 1.00 64.50 188 GLU A C 1
ATOM 1539 O O . GLU A 1 188 ? 14.137 29.097 25.725 1.00 64.50 188 GLU A O 1
ATOM 1544 N N . GLU A 1 189 ? 14.986 30.689 24.389 1.00 64.38 189 GLU A N 1
ATOM 1545 C CA . GLU A 1 189 ? 13.723 31.361 24.049 1.00 64.38 189 GLU A CA 1
ATOM 1546 C C . GLU A 1 189 ? 12.721 30.472 23.298 1.00 64.38 189 GLU A C 1
ATOM 1548 O O . GLU A 1 189 ? 11.514 30.583 23.478 1.00 64.38 189 GLU A O 1
ATOM 1553 N N . PHE A 1 190 ? 13.185 29.542 22.463 1.00 67.81 190 PHE A N 1
ATOM 1554 C CA . PHE A 1 190 ? 12.263 28.626 21.777 1.00 67.81 190 PHE A CA 1
ATOM 1555 C C . PHE A 1 190 ? 11.774 27.531 22.715 1.00 67.81 190 PHE A C 1
ATOM 1557 O O . PHE A 1 190 ? 10.611 27.140 22.659 1.00 67.81 190 PHE A O 1
ATOM 1564 N N . ASN A 1 191 ? 12.648 27.067 23.610 1.00 68.75 191 ASN A N 1
ATOM 1565 C CA . ASN A 1 191 ? 12.264 26.098 24.627 1.00 68.75 191 ASN A CA 1
ATOM 1566 C C . ASN A 1 191 ? 11.302 26.724 25.645 1.00 68.75 191 ASN A C 1
ATOM 1568 O O . ASN A 1 191 ? 10.362 26.052 26.061 1.00 68.75 191 ASN A O 1
ATOM 1572 N N . SER A 1 192 ? 11.470 28.004 25.993 1.00 70.25 192 SER A N 1
ATOM 1573 C CA . SER A 1 192 ? 10.536 28.709 26.876 1.00 70.25 192 SER A CA 1
ATOM 1574 C C . SER A 1 192 ? 9.162 28.911 26.227 1.00 70.25 192 SER A C 1
ATOM 1576 O O . SER A 1 192 ? 8.153 28.648 26.879 1.00 70.25 192 SER A O 1
ATOM 1578 N N . ILE A 1 193 ? 9.096 29.267 24.936 1.00 68.44 193 ILE A N 1
ATOM 1579 C CA . ILE A 1 193 ? 7.824 29.385 24.197 1.00 68.44 193 ILE A CA 1
ATOM 1580 C C . ILE A 1 193 ? 7.129 28.020 24.076 1.00 68.44 193 ILE A C 1
ATOM 1582 O O . ILE A 1 193 ? 5.920 27.928 24.289 1.00 68.44 193 ILE A O 1
ATOM 1586 N N . LEU A 1 194 ? 7.873 26.941 23.805 1.00 68.12 194 LEU A N 1
ATOM 1587 C CA . LEU A 1 194 ? 7.318 25.582 23.793 1.00 68.12 194 LEU A CA 1
ATOM 1588 C C . LEU A 1 194 ? 6.783 25.154 25.167 1.00 68.12 194 LEU A C 1
ATOM 1590 O O . LEU A 1 194 ? 5.711 24.555 25.246 1.00 68.12 194 LEU A O 1
ATOM 1594 N N . GLN A 1 195 ? 7.494 25.472 26.252 1.00 70.50 195 GLN A N 1
ATOM 1595 C CA . GLN A 1 195 ? 7.040 25.175 27.613 1.00 70.50 195 GLN A CA 1
ATOM 1596 C C . GLN A 1 195 ? 5.787 25.974 27.989 1.00 70.50 195 GLN A C 1
ATOM 1598 O O . GLN A 1 195 ? 4.850 25.413 28.550 1.00 70.50 195 GLN A O 1
ATOM 1603 N N . GLN A 1 196 ? 5.729 27.261 27.640 1.00 68.12 196 GLN A N 1
ATOM 1604 C CA . GLN A 1 196 ? 4.543 28.093 27.861 1.00 68.12 196 GLN A CA 1
ATOM 1605 C C . GLN A 1 196 ? 3.332 27.581 27.078 1.00 68.12 196 GLN A C 1
ATOM 1607 O O . GLN A 1 196 ? 2.226 27.549 27.617 1.00 68.12 196 GLN A O 1
ATOM 1612 N N . ALA A 1 197 ? 3.537 27.131 25.839 1.00 61.47 197 ALA A N 1
ATOM 1613 C CA . ALA A 1 197 ? 2.466 26.585 25.017 1.00 61.47 197 ALA A CA 1
ATOM 1614 C C . ALA A 1 197 ? 1.963 25.218 25.522 1.00 61.47 197 ALA A C 1
ATOM 1616 O O . ALA A 1 197 ? 0.764 24.962 25.464 1.00 61.47 197 ALA A O 1
ATOM 1617 N N . ASN A 1 198 ? 2.841 24.380 26.088 1.00 63.03 198 ASN A N 1
ATOM 1618 C CA . ASN A 1 198 ? 2.448 23.127 26.749 1.00 63.03 198 ASN A CA 1
ATOM 1619 C C . ASN A 1 198 ? 1.658 23.345 28.051 1.00 63.03 198 ASN A C 1
ATOM 1621 O O . ASN A 1 198 ? 0.841 22.503 28.401 1.00 63.03 198 ASN A O 1
ATOM 1625 N N . ASN A 1 199 ? 1.876 24.458 28.756 1.00 60.72 199 ASN A N 1
ATOM 1626 C CA . ASN A 1 199 ? 1.194 24.763 30.020 1.00 60.72 199 ASN A CA 1
ATOM 1627 C C . ASN A 1 199 ? -0.164 25.472 29.841 1.00 60.72 199 ASN A C 1
ATOM 1629 O O . ASN A 1 199 ? -0.845 25.730 30.830 1.00 60.72 199 ASN A O 1
ATOM 1633 N N . CYS A 1 200 ? -0.554 25.817 28.608 1.00 51.34 200 CYS A N 1
ATOM 1634 C CA . CYS 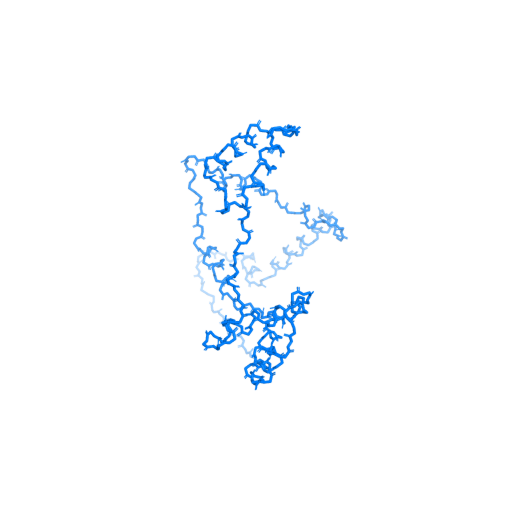A 1 200 ? -1.832 26.476 28.301 1.00 51.34 200 CYS A CA 1
ATOM 1635 C C . CYS A 1 200 ? -2.971 25.494 27.950 1.00 51.34 200 CYS A C 1
ATOM 1637 O O . CYS A 1 200 ? -3.999 25.933 27.433 1.00 51.34 200 CYS A O 1
ATOM 1639 N N . SER A 1 201 ? -2.784 24.189 28.189 1.00 41.03 201 SER A N 1
ATOM 1640 C CA . SER A 1 201 ? -3.800 23.139 28.004 1.00 41.03 201 SER A CA 1
ATOM 1641 C C . SER A 1 201 ? -4.721 22.978 29.205 1.00 41.03 201 SER A C 1
ATOM 1643 O O . SER A 1 201 ? -4.166 22.843 30.320 1.00 41.03 201 SER A O 1
#